Protein AF-A0A3C1C894-F1 (afdb_monomer)

pLDDT: mean 82.13, std 19.46, range [37.78, 98.25]

Radius of gyration: 30.36 Å; Cα contacts (8 Å, |Δi|>4): 193; chains: 1; bounding box: 48×62×124 Å

Sequence (206 aa):
NQFVITLPLRLAIRRDAPLLDSVSPSRLAEEFYKIIATGKSVEIIQALDRYGLLQYLLPEVHASIHGDKAFKDAFLRDLASLDLVAQAPEGSLLNSVTAAEIIQADKRLISPFLAWFIRQRIKDFAALRDFPKEPATFRHEVFSDIRVFLSPLSLPRVALEEAMEQVLQEEDLLPAPPPKRRKHGQRKKNIKPRTESMHLEVSDAN

Secondary structure (DSSP, 8-state):
------HHHHHHHHHHGGGGGGS-HHHHHHHHHHHHHTT-HHHHHHHHHHTT-HHHH-HHHHHHHHH-HHHHHHHHHHHHHHHHHHHSTTTTHHHHS-HHHHHHH-GGGGHHHHHHHHHHHHHHHHT-SS--SSHHHHHHHHHHHHHHHTTT----HHHHHHHHHHHHHHTT-PPPPPP------------PPPP-----------

Nearest PDB structures (foldseek):
  3wfo-assembly3_C  TM=6.583E-01  e=5.018E-01  Aquifex aeolicus VF5
  3wfr-assembly2_F  TM=6.454E-01  e=1.654E+00  synthetic construct

Mean predicted aligned error: 10.67 Å

Foldseek 3Di:
DDDDQDPVNLVVLLVCLVVLLVPDLAVLQLVVLQLLLVLCVLVVCVVCLVSVNCCSSFVLLNCQVVVDVVLVVQLSVLSNVSSVCSPDPVVCVCVVQDSVNCVVPPVLVCLQSLLSNCLSVLVVVLPDPDADLAQVRNLVVSLVSVPSRRPPHDGDSVSSSSSSVVSCVVVVSGHDHDPPDPPPDDPPPPDDDDDDDDDDDDDDDD

Structure (mmCIF, N/CA/C/O backbone):
data_AF-A0A3C1C894-F1
#
_entry.id   AF-A0A3C1C894-F1
#
loop_
_atom_site.group_PDB
_atom_site.id
_atom_site.type_symbol
_atom_site.label_atom_id
_atom_site.label_alt_id
_atom_site.label_comp_id
_atom_site.label_asym_id
_atom_site.label_entity_id
_atom_site.label_seq_id
_atom_site.pdbx_PDB_ins_code
_atom_site.Cartn_x
_atom_site.Cartn_y
_atom_site.Cartn_z
_atom_site.occupancy
_atom_site.B_iso_or_equiv
_atom_site.auth_seq_id
_atom_site.auth_comp_id
_atom_site.auth_asym_id
_atom_site.auth_atom_id
_atom_site.pdbx_PDB_model_num
ATOM 1 N N . ASN A 1 1 ? 2.193 -3.576 27.417 1.00 41.69 1 ASN A N 1
ATOM 2 C CA . ASN A 1 1 ? 0.739 -3.822 27.294 1.00 41.69 1 ASN A CA 1
ATOM 3 C C . ASN A 1 1 ? 0.402 -4.326 25.904 1.00 41.69 1 ASN A C 1
ATOM 5 O O . ASN A 1 1 ? 0.496 -3.554 24.961 1.00 41.69 1 ASN A O 1
ATOM 9 N N . GLN A 1 2 ? 0.034 -5.601 25.763 1.00 62.66 2 GLN A N 1
ATOM 10 C CA . GLN A 1 2 ? -0.606 -6.103 24.542 1.00 62.66 2 GLN A CA 1
ATOM 11 C C . GLN A 1 2 ? -2.119 -5.926 24.694 1.00 62.66 2 GLN A C 1
ATOM 13 O O . GLN A 1 2 ? -2.736 -6.558 25.548 1.00 62.66 2 GLN A O 1
ATOM 18 N N . PHE A 1 3 ? -2.707 -5.031 23.902 1.00 77.75 3 PHE A N 1
ATOM 19 C CA . PHE A 1 3 ? -4.160 -4.933 23.775 1.00 77.75 3 PHE A CA 1
ATOM 20 C C . PHE A 1 3 ? -4.672 -6.119 22.950 1.00 77.75 3 PHE A C 1
ATOM 22 O O . PHE A 1 3 ? -4.097 -6.448 21.915 1.00 77.75 3 PHE A O 1
ATOM 29 N N . VAL A 1 4 ? -5.759 -6.756 23.392 1.00 86.31 4 VAL A N 1
ATOM 30 C CA . VAL A 1 4 ? -6.382 -7.886 22.688 1.00 86.31 4 VAL A CA 1
ATOM 31 C C . VAL A 1 4 ? -7.822 -7.531 22.341 1.00 86.31 4 VAL A C 1
ATOM 33 O O . VAL A 1 4 ? -8.604 -7.150 23.209 1.00 86.31 4 VAL A O 1
ATOM 36 N N . ILE A 1 5 ? -8.196 -7.699 21.072 1.00 88.25 5 ILE A N 1
ATOM 37 C CA . ILE A 1 5 ? -9.584 -7.534 20.621 1.00 88.25 5 ILE A CA 1
ATOM 38 C C . ILE A 1 5 ? -10.393 -8.740 21.113 1.00 88.25 5 ILE A C 1
ATOM 40 O O . ILE A 1 5 ? -10.107 -9.880 20.722 1.00 88.25 5 ILE A O 1
ATOM 44 N N . THR A 1 6 ? -11.390 -8.496 21.964 1.00 93.62 6 THR A N 1
ATOM 45 C CA . THR A 1 6 ? -12.272 -9.531 22.526 1.00 93.62 6 THR A CA 1
ATOM 46 C C . THR A 1 6 ? -13.166 -10.145 21.448 1.00 93.62 6 THR A C 1
ATOM 48 O O . THR A 1 6 ? -13.494 -9.493 20.460 1.00 93.62 6 THR A O 1
ATOM 51 N N . LEU A 1 7 ? -13.587 -11.403 21.618 1.00 92.44 7 LEU A N 1
ATOM 52 C CA . LEU A 1 7 ? -14.421 -12.093 20.624 1.00 92.44 7 LEU A CA 1
ATOM 53 C C . LEU A 1 7 ? -15.710 -11.325 20.254 1.00 92.44 7 LEU A C 1
ATOM 55 O O . LEU A 1 7 ? -15.963 -11.197 19.055 1.00 92.44 7 LEU A O 1
ATOM 59 N N . PRO A 1 8 ? -16.484 -10.755 21.204 1.00 95.44 8 PRO A N 1
ATOM 60 C CA . PRO A 1 8 ? -17.662 -9.958 20.857 1.00 95.44 8 PRO A CA 1
ATOM 61 C C . PRO A 1 8 ? -17.317 -8.756 19.975 1.00 95.44 8 PRO A C 1
ATOM 63 O O . PRO A 1 8 ? -18.010 -8.487 18.997 1.00 95.44 8 PRO A O 1
ATOM 66 N N . LEU A 1 9 ? -16.202 -8.079 20.266 1.00 94.81 9 LEU A N 1
ATOM 67 C CA . LEU A 1 9 ? -15.736 -6.949 19.469 1.00 94.81 9 LEU A CA 1
ATOM 68 C C . LEU A 1 9 ? -15.297 -7.389 18.066 1.00 94.81 9 LEU A C 1
ATOM 70 O O . LEU A 1 9 ? -15.621 -6.718 17.095 1.00 94.81 9 LEU A O 1
ATOM 74 N N . ARG A 1 10 ? -14.638 -8.547 17.924 1.00 93.81 10 ARG A N 1
ATOM 75 C CA . ARG A 1 10 ? -14.286 -9.105 16.601 1.00 93.81 10 ARG A CA 1
ATOM 76 C C . ARG A 1 10 ? -15.521 -9.354 15.738 1.00 93.81 10 ARG A C 1
ATOM 78 O O . ARG A 1 10 ? -15.489 -9.091 14.539 1.00 93.81 10 ARG A O 1
ATOM 85 N N . LEU A 1 11 ? -16.586 -9.888 16.339 1.00 94.19 11 LEU A N 1
ATOM 86 C CA . LEU A 1 11 ? -17.849 -10.142 15.645 1.00 94.19 11 LEU A CA 1
ATOM 87 C C . LEU A 1 11 ? -18.533 -8.834 15.246 1.00 94.19 11 LEU A C 1
ATOM 89 O O . LEU A 1 11 ? -18.986 -8.725 14.111 1.00 94.19 11 LEU A O 1
ATOM 93 N N . ALA A 1 12 ? -18.552 -7.842 16.139 1.00 96.94 12 ALA A N 1
ATOM 94 C CA . ALA A 1 12 ? -19.095 -6.520 15.843 1.00 96.94 12 ALA A CA 1
ATOM 95 C C . ALA A 1 12 ? -18.337 -5.836 14.694 1.00 96.94 12 ALA A C 1
ATOM 97 O O . ALA A 1 12 ? -18.967 -5.398 13.740 1.00 96.94 12 ALA A O 1
ATOM 98 N N . ILE A 1 13 ? -16.997 -5.844 14.722 1.00 96.56 13 ILE A N 1
ATOM 99 C CA . ILE A 1 13 ? -16.160 -5.288 13.644 1.00 96.56 13 ILE A CA 1
ATOM 100 C C . ILE A 1 13 ? -16.504 -5.932 12.298 1.00 96.56 13 ILE A C 1
ATOM 102 O O . ILE A 1 13 ? -16.705 -5.223 11.323 1.00 96.56 13 ILE A O 1
ATOM 106 N N . ARG A 1 14 ? -16.606 -7.267 12.238 1.00 94.94 14 ARG A N 1
ATOM 107 C CA . ARG A 1 14 ? -16.954 -7.974 10.994 1.00 94.94 14 ARG A CA 1
ATOM 108 C C . ARG A 1 14 ? -18.369 -7.664 10.517 1.00 94.94 14 ARG A C 1
ATOM 110 O O . ARG A 1 14 ? -18.576 -7.482 9.324 1.00 94.94 14 ARG A O 1
ATOM 117 N N . ARG A 1 15 ? -19.336 -7.633 11.438 1.00 96.31 15 ARG A N 1
ATOM 118 C CA . ARG A 1 15 ? -20.7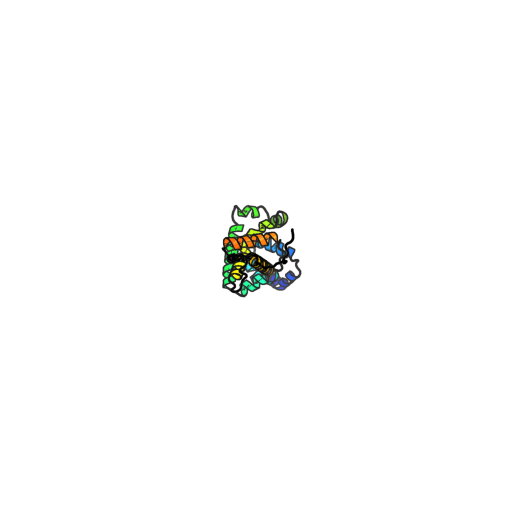40 -7.319 11.136 1.00 96.31 15 ARG A CA 1
ATOM 119 C C . ARG A 1 15 ? -20.873 -5.914 10.550 1.00 96.31 15 ARG A C 1
ATOM 121 O O . ARG A 1 15 ? -21.617 -5.728 9.596 1.00 96.31 15 ARG A O 1
ATOM 128 N N . ASP A 1 16 ? -20.139 -4.964 11.117 1.00 97.06 16 ASP A N 1
ATOM 129 C CA . ASP A 1 16 ? -20.264 -3.540 10.811 1.00 97.06 16 ASP A CA 1
ATOM 130 C C . ASP A 1 16 ? -19.214 -3.056 9.789 1.00 97.06 16 ASP A C 1
ATOM 132 O O . ASP A 1 16 ? -19.232 -1.893 9.398 1.00 97.06 16 ASP A O 1
ATOM 136 N N . ALA A 1 17 ? -18.335 -3.940 9.299 1.00 96.50 17 ALA A N 1
ATOM 137 C CA . ALA A 1 17 ? -17.331 -3.646 8.272 1.00 96.50 17 ALA A CA 1
ATOM 138 C C . ALA A 1 17 ? -17.886 -2.934 7.016 1.00 96.50 17 ALA A C 1
ATOM 140 O O . ALA A 1 17 ? -17.234 -1.988 6.571 1.00 96.50 17 ALA A O 1
ATOM 141 N N . PRO A 1 18 ? -19.081 -3.284 6.480 1.00 96.50 18 PRO A N 1
ATOM 142 C CA . PRO A 1 18 ? -19.654 -2.584 5.326 1.00 96.50 18 PRO A CA 1
ATOM 143 C C . PRO A 1 18 ? -19.904 -1.087 5.551 1.00 96.50 18 PRO A C 1
ATOM 145 O O . PRO A 1 18 ? -20.023 -0.331 4.594 1.00 96.50 18 PRO A O 1
ATOM 148 N N . LEU A 1 19 ? -19.961 -0.614 6.804 1.00 95.88 19 LEU A N 1
ATOM 149 C CA . LEU A 1 19 ? -20.121 0.816 7.088 1.00 95.88 19 LEU A CA 1
ATOM 150 C C . LEU A 1 19 ? -18.936 1.655 6.581 1.00 95.88 19 LEU A C 1
ATOM 152 O O . LEU A 1 19 ? -19.091 2.866 6.399 1.00 95.88 19 LEU A O 1
ATOM 156 N N . LEU A 1 20 ? -17.782 1.029 6.310 1.00 95.00 20 LEU A N 1
ATOM 157 C CA . LEU A 1 20 ? -16.625 1.689 5.705 1.00 95.00 20 LEU A CA 1
ATOM 158 C C . LEU A 1 20 ? -16.905 2.239 4.298 1.00 95.00 20 LEU A C 1
ATOM 160 O O . LEU A 1 20 ? -16.278 3.228 3.933 1.00 95.00 20 LEU A O 1
ATOM 164 N N . ASP A 1 21 ? -17.883 1.702 3.560 1.00 92.62 21 ASP A N 1
ATOM 165 C CA . ASP A 1 21 ? -18.259 2.211 2.227 1.00 92.62 21 ASP A CA 1
ATOM 166 C C . ASP A 1 21 ? -18.772 3.658 2.264 1.00 92.62 21 ASP A C 1
ATOM 168 O O . ASP A 1 21 ? -18.692 4.389 1.278 1.00 92.62 21 ASP A O 1
ATOM 172 N N . SER A 1 22 ? -19.298 4.092 3.413 1.00 93.44 22 SER A N 1
ATOM 173 C CA . SER A 1 22 ? -19.775 5.466 3.610 1.00 93.44 22 SER A CA 1
ATOM 174 C C . SER A 1 22 ? -18.665 6.455 3.990 1.00 93.44 22 SER A C 1
ATOM 176 O O . SER A 1 22 ? -18.899 7.666 4.035 1.00 93.44 22 SER A O 1
ATOM 178 N N . VAL A 1 23 ? -17.457 5.963 4.286 1.00 94.62 23 VAL A N 1
ATOM 179 C CA . VAL A 1 23 ? -16.328 6.787 4.727 1.00 94.62 23 VAL A CA 1
ATOM 180 C C . VAL A 1 23 ? -15.680 7.469 3.524 1.00 94.62 23 VAL A C 1
ATOM 182 O O . VAL A 1 23 ? -15.506 6.880 2.461 1.00 94.62 23 VAL A O 1
ATOM 185 N N . SER A 1 24 ? -15.289 8.735 3.686 1.00 93.69 24 SER A N 1
ATOM 186 C CA . SER A 1 24 ? -14.684 9.481 2.585 1.00 93.69 24 SER A CA 1
ATOM 187 C C . SER A 1 24 ? -13.311 8.908 2.178 1.00 93.69 24 SER A C 1
ATOM 189 O O . SER A 1 24 ? -12.503 8.561 3.047 1.00 93.69 24 SER A O 1
ATOM 191 N N . PRO A 1 25 ? -12.981 8.905 0.872 1.00 90.94 25 PRO A N 1
ATOM 192 C CA . PRO A 1 25 ? -11.670 8.501 0.354 1.00 90.94 25 PRO A CA 1
ATOM 193 C C . PRO A 1 25 ? -10.466 9.144 1.050 1.00 90.94 25 PRO A C 1
ATOM 195 O O . PRO A 1 25 ? -9.446 8.493 1.275 1.00 90.94 25 PRO A O 1
ATOM 198 N N . SER A 1 26 ? -10.571 10.427 1.408 1.00 88.25 26 SER A N 1
ATOM 199 C CA . SER A 1 26 ? -9.502 11.151 2.104 1.00 88.25 26 SER A CA 1
ATOM 200 C C . SER A 1 26 ? -9.279 10.617 3.514 1.00 88.25 26 SER A C 1
ATOM 202 O O . SER A 1 26 ? -8.136 10.477 3.936 1.00 88.25 26 SER A O 1
ATOM 204 N N . ARG A 1 27 ? -10.355 10.269 4.233 1.00 90.44 27 ARG A N 1
ATOM 205 C CA . ARG A 1 27 ? -10.252 9.706 5.582 1.00 90.44 27 ARG A CA 1
ATOM 206 C C . ARG A 1 27 ? -9.644 8.308 5.554 1.00 90.44 27 ARG A C 1
ATOM 208 O O . ARG A 1 27 ? -8.803 7.999 6.391 1.00 90.44 27 ARG A O 1
ATOM 215 N N . LEU A 1 28 ? -10.022 7.492 4.572 1.00 92.50 28 LEU A N 1
ATOM 216 C CA . LEU A 1 28 ? -9.396 6.188 4.351 1.00 92.50 28 LEU A CA 1
ATOM 217 C C . LEU A 1 28 ? -7.901 6.333 4.036 1.00 92.50 28 LEU A C 1
ATOM 219 O O . LEU A 1 28 ? -7.091 5.599 4.594 1.00 92.50 28 LEU A O 1
ATOM 223 N N . ALA A 1 29 ? -7.524 7.318 3.213 1.00 90.50 29 ALA A N 1
ATOM 224 C CA . ALA A 1 29 ? -6.123 7.609 2.918 1.00 90.50 29 ALA A CA 1
ATOM 225 C C . ALA A 1 29 ? -5.338 8.035 4.172 1.00 90.50 29 ALA A C 1
ATOM 227 O O . ALA A 1 29 ? -4.234 7.544 4.383 1.00 90.50 29 ALA A O 1
ATOM 228 N N . GLU A 1 30 ? -5.906 8.883 5.039 1.00 86.12 30 GLU A N 1
ATOM 229 C CA . GLU A 1 30 ? -5.282 9.261 6.319 1.00 86.12 30 GLU A CA 1
ATOM 230 C C . GLU A 1 30 ? -4.986 8.046 7.205 1.00 86.12 30 GLU A C 1
ATOM 232 O O . GLU A 1 30 ? -3.889 7.933 7.755 1.00 86.12 30 GLU A O 1
ATOM 237 N N . GLU A 1 31 ? -5.952 7.137 7.353 1.00 90.75 31 GLU A N 1
ATOM 238 C CA . GLU A 1 31 ? -5.756 5.918 8.140 1.00 90.75 31 GLU A CA 1
ATOM 239 C C . GLU A 1 31 ? -4.755 4.972 7.467 1.00 90.75 31 GLU A C 1
ATOM 241 O O . GLU A 1 31 ? -3.884 4.422 8.136 1.00 90.75 31 GLU A O 1
ATOM 246 N N . PHE A 1 32 ? -4.795 4.850 6.140 1.00 92.75 32 PHE A N 1
ATOM 247 C CA . PHE A 1 32 ? -3.810 4.084 5.381 1.00 92.75 32 PHE A CA 1
ATOM 248 C C . PHE A 1 32 ? -2.377 4.597 5.588 1.00 92.75 32 PHE A C 1
ATOM 250 O O . PHE A 1 32 ? -1.476 3.802 5.855 1.00 92.75 32 PHE A O 1
ATOM 257 N N . TYR A 1 33 ? -2.157 5.915 5.546 1.00 88.06 33 TYR A N 1
ATOM 258 C CA . TYR A 1 33 ? -0.838 6.501 5.796 1.00 88.06 33 TYR A CA 1
ATOM 259 C C . TYR A 1 33 ? -0.317 6.198 7.187 1.00 88.06 33 TYR A C 1
AT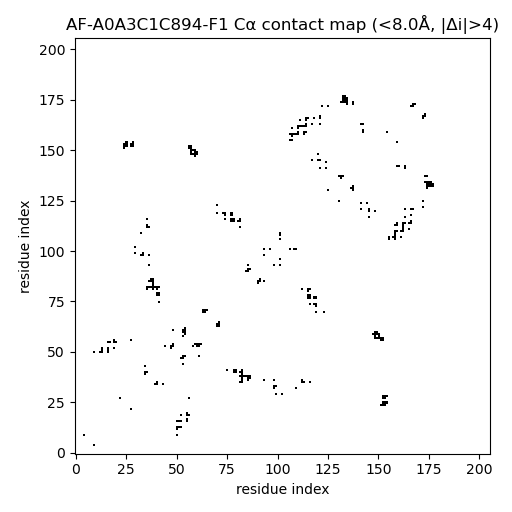OM 261 O O . TYR A 1 33 ? 0.855 5.859 7.344 1.00 88.06 33 TYR A O 1
ATOM 269 N N . LYS A 1 34 ? -1.191 6.273 8.194 1.00 86.19 34 LYS A N 1
ATOM 270 C CA . LYS A 1 34 ? -0.829 5.879 9.555 1.00 86.19 34 LYS A CA 1
ATOM 271 C C . LYS A 1 34 ? -0.361 4.433 9.568 1.00 86.19 34 LYS A C 1
ATOM 273 O O . LYS A 1 34 ? 0.711 4.172 10.096 1.00 86.19 34 LYS A O 1
ATOM 278 N N . ILE A 1 35 ? -1.112 3.521 8.948 1.00 91.44 35 ILE A N 1
ATOM 279 C CA . ILE A 1 35 ? -0.787 2.090 8.911 1.00 91.44 35 ILE A CA 1
ATOM 280 C C . ILE A 1 35 ? 0.615 1.855 8.346 1.00 91.44 35 ILE A C 1
ATOM 282 O O . ILE A 1 35 ? 1.436 1.234 9.024 1.00 91.44 35 ILE A O 1
ATOM 286 N N . ILE A 1 36 ? 0.909 2.370 7.150 1.00 90.00 36 ILE A N 1
ATOM 287 C CA . ILE A 1 36 ? 2.201 2.125 6.491 1.00 90.00 36 ILE A CA 1
ATOM 288 C C . ILE A 1 36 ? 3.368 2.853 7.176 1.00 90.00 36 ILE A C 1
ATOM 290 O O . ILE A 1 36 ? 4.499 2.391 7.105 1.00 90.00 36 ILE A O 1
ATOM 294 N N . ALA A 1 37 ? 3.115 3.947 7.896 1.00 86.06 37 ALA A N 1
ATOM 295 C CA . ALA A 1 37 ? 4.152 4.655 8.647 1.00 86.06 37 ALA A CA 1
ATOM 296 C C . ALA A 1 37 ? 4.420 4.059 10.046 1.00 86.06 37 ALA A C 1
ATOM 298 O O . ALA A 1 37 ? 5.387 4.443 10.692 1.00 86.06 37 ALA A O 1
ATOM 299 N N . THR A 1 38 ? 3.588 3.133 10.547 1.00 85.38 38 THR A N 1
ATOM 300 C CA . THR A 1 38 ? 3.713 2.622 11.933 1.00 85.38 38 THR A CA 1
ATOM 301 C C . THR A 1 38 ? 4.890 1.680 12.181 1.00 85.38 38 THR A C 1
ATOM 303 O O . THR A 1 38 ? 5.224 1.415 13.337 1.00 85.38 38 THR A O 1
ATOM 306 N N . GLY A 1 39 ? 5.438 1.072 11.131 1.00 88.75 39 GLY A N 1
ATOM 307 C CA . GLY A 1 39 ? 6.345 -0.064 11.268 1.00 88.75 39 GLY A CA 1
ATOM 308 C C . GLY A 1 39 ? 5.680 -1.361 11.738 1.00 88.75 39 GLY A C 1
ATOM 309 O O . GLY A 1 39 ? 6.362 -2.241 12.257 1.00 88.75 39 GLY A O 1
ATOM 310 N N . LYS A 1 40 ? 4.352 -1.471 11.625 1.00 92.88 40 LYS A N 1
ATOM 311 C CA . LYS A 1 40 ? 3.570 -2.690 11.907 1.00 92.88 40 LYS A CA 1
ATOM 312 C C . LYS A 1 40 ? 2.558 -2.995 10.802 1.00 92.88 40 LYS A C 1
ATOM 314 O O . LYS A 1 40 ? 1.511 -3.598 11.050 1.00 92.88 40 LYS A O 1
ATOM 319 N N . SER A 1 41 ? 2.833 -2.539 9.588 1.00 94.69 41 SER A N 1
ATOM 320 C CA . SER A 1 41 ? 1.953 -2.673 8.434 1.00 94.69 41 SER A CA 1
ATOM 321 C C . SER A 1 41 ? 1.606 -4.133 8.137 1.00 94.69 41 SER A C 1
ATOM 323 O O . SER A 1 41 ? 0.440 -4.412 7.869 1.00 94.69 41 SER A O 1
ATOM 325 N N . VAL A 1 42 ? 2.544 -5.083 8.273 1.00 97.25 42 VAL A N 1
ATOM 326 C CA . VAL A 1 42 ? 2.274 -6.513 8.034 1.00 97.25 42 VAL A CA 1
ATOM 327 C C . VAL A 1 42 ? 1.187 -7.023 8.977 1.00 97.25 42 VAL A C 1
ATOM 329 O O . VAL A 1 42 ? 0.196 -7.608 8.534 1.00 97.25 42 VAL A O 1
ATOM 332 N N . GLU A 1 43 ? 1.352 -6.777 10.279 1.00 95.94 43 GLU A N 1
ATOM 333 C CA . GLU A 1 43 ? 0.402 -7.210 11.308 1.00 95.94 43 GLU A CA 1
ATOM 334 C C . GLU A 1 43 ? -0.974 -6.571 11.079 1.00 95.94 43 GLU A C 1
ATOM 336 O O . GLU A 1 43 ? -2.003 -7.250 11.154 1.00 95.94 43 GLU A O 1
ATOM 341 N N . ILE A 1 44 ? -0.996 -5.277 10.750 1.00 96.56 44 ILE A N 1
ATOM 342 C CA . ILE A 1 44 ? -2.235 -4.529 10.552 1.00 96.56 44 ILE A CA 1
ATOM 343 C C . ILE A 1 44 ? -2.961 -4.976 9.280 1.00 96.56 44 ILE A C 1
ATOM 345 O O . ILE A 1 44 ? -4.159 -5.238 9.347 1.00 96.56 44 ILE A O 1
ATOM 349 N N . ILE A 1 45 ? -2.277 -5.121 8.141 1.00 97.56 45 ILE A N 1
ATOM 350 C CA . ILE A 1 45 ? -2.895 -5.576 6.885 1.00 97.56 45 ILE A CA 1
ATOM 351 C C . ILE A 1 45 ? -3.476 -6.985 7.051 1.00 97.56 45 ILE A C 1
ATOM 353 O O . ILE A 1 45 ? -4.615 -7.236 6.656 1.00 97.56 45 ILE A O 1
ATOM 357 N N . GLN A 1 46 ? -2.756 -7.889 7.721 1.00 97.12 46 GLN A N 1
ATOM 358 C CA . GLN A 1 46 ? -3.273 -9.223 8.038 1.00 97.12 46 GLN A CA 1
ATOM 359 C C . GLN A 1 46 ? -4.474 -9.182 8.993 1.00 97.12 46 GLN A C 1
ATOM 361 O O . GLN A 1 46 ? -5.383 -10.010 8.885 1.00 97.12 46 GLN A O 1
ATOM 366 N N . ALA A 1 47 ? -4.497 -8.249 9.947 1.00 95.94 47 ALA A N 1
ATOM 367 C CA . ALA A 1 47 ? -5.641 -8.056 10.829 1.00 95.94 47 ALA A CA 1
ATOM 368 C C . ALA A 1 47 ? -6.853 -7.499 10.067 1.00 95.94 47 ALA A C 1
ATOM 370 O O . ALA A 1 47 ? -7.955 -8.020 10.235 1.00 95.94 47 ALA A O 1
ATOM 371 N N . LEU A 1 48 ? -6.658 -6.497 9.206 1.00 97.06 48 LEU A N 1
ATOM 372 C CA . LEU A 1 48 ? -7.703 -5.935 8.349 1.00 97.06 48 LEU A CA 1
ATOM 373 C C . LEU A 1 48 ? -8.328 -7.013 7.463 1.00 97.06 48 LEU A C 1
ATOM 375 O O . LEU A 1 48 ? -9.552 -7.093 7.386 1.00 97.06 48 LEU A O 1
ATOM 379 N N . ASP A 1 49 ? -7.510 -7.875 6.858 1.00 97.00 49 ASP A N 1
ATOM 380 C CA . ASP A 1 49 ? -7.977 -9.015 6.064 1.00 97.00 49 ASP A CA 1
ATOM 381 C C . ASP A 1 49 ? -8.787 -9.999 6.922 1.00 97.00 49 ASP A C 1
ATOM 383 O O . ASP A 1 49 ? -9.950 -10.294 6.651 1.00 97.00 49 ASP A O 1
ATOM 387 N N . ARG A 1 50 ? -8.227 -10.419 8.065 1.00 95.00 50 ARG A N 1
ATOM 388 C CA . ARG A 1 50 ? -8.893 -11.328 9.012 1.00 95.00 50 ARG A CA 1
ATOM 389 C C . ARG A 1 50 ? -10.244 -10.798 9.491 1.00 95.00 50 ARG A C 1
ATOM 391 O O . ARG A 1 50 ? -11.151 -11.592 9.762 1.00 95.00 50 ARG A O 1
ATOM 398 N N . TYR A 1 51 ? -10.379 -9.489 9.666 1.00 95.56 51 TYR A N 1
ATOM 399 C CA . TYR A 1 51 ? -11.613 -8.852 10.123 1.00 95.56 51 TYR A CA 1
ATOM 400 C C . TYR A 1 51 ? -12.539 -8.407 8.985 1.00 95.56 51 TYR A C 1
ATOM 402 O O . TYR A 1 51 ? -13.582 -7.831 9.277 1.00 95.56 51 TYR A O 1
ATOM 410 N N . GLY A 1 52 ? -12.219 -8.718 7.725 1.00 95.75 52 GLY A N 1
ATOM 411 C CA . GLY A 1 52 ? -13.055 -8.368 6.573 1.00 95.75 52 GLY A CA 1
ATOM 412 C C . GLY A 1 52 ? -13.101 -6.867 6.284 1.00 95.75 52 GLY A C 1
ATOM 413 O O . GLY A 1 52 ? -14.032 -6.395 5.647 1.00 95.75 52 GLY A O 1
ATOM 414 N N . LEU A 1 53 ? -12.120 -6.108 6.776 1.00 97.50 53 LEU A N 1
ATOM 415 C CA . LEU A 1 53 ? -12.006 -4.663 6.574 1.00 97.50 53 LEU A CA 1
ATOM 416 C C . LEU A 1 53 ? -11.180 -4.331 5.328 1.00 97.50 53 LEU A C 1
ATOM 418 O O . LEU A 1 53 ? -11.419 -3.310 4.687 1.00 97.50 53 LEU A O 1
ATOM 422 N N . LEU A 1 54 ? -10.218 -5.192 4.970 1.00 97.38 54 LEU A N 1
ATOM 423 C CA . LEU A 1 54 ? -9.300 -4.927 3.860 1.00 97.38 54 LEU A CA 1
ATOM 424 C C . LEU A 1 54 ? -10.039 -4.753 2.528 1.00 97.38 54 LEU A C 1
ATOM 426 O O . LEU A 1 54 ? -9.690 -3.861 1.769 1.00 97.38 54 LEU A O 1
ATOM 430 N N . GLN A 1 55 ? -11.089 -5.539 2.281 1.00 96.62 55 GLN A N 1
ATOM 431 C CA . GLN A 1 55 ? -11.891 -5.451 1.056 1.00 96.62 55 GLN A CA 1
ATOM 432 C C . GLN A 1 55 ? -12.592 -4.097 0.859 1.00 96.62 55 GLN A C 1
ATOM 434 O O . GLN A 1 55 ? -12.945 -3.775 -0.266 1.00 96.62 55 GLN A O 1
ATOM 439 N N . TYR A 1 56 ? -12.798 -3.324 1.930 1.00 96.06 56 TYR A N 1
ATOM 440 C CA . TYR A 1 56 ? -13.401 -1.989 1.874 1.00 96.06 56 TYR A CA 1
ATOM 441 C C . TYR A 1 56 ? -12.336 -0.889 1.837 1.00 96.06 56 TYR A C 1
ATOM 443 O O . TYR A 1 56 ? -12.519 0.145 1.203 1.00 96.06 56 TYR A O 1
ATOM 451 N N . LEU A 1 57 ? -11.201 -1.113 2.509 1.00 96.00 57 LEU A N 1
ATOM 452 C CA . LEU A 1 57 ? -10.096 -0.156 2.532 1.00 96.00 57 LEU A CA 1
ATOM 453 C C . LEU A 1 57 ? -9.283 -0.169 1.229 1.00 96.00 57 LEU A C 1
ATOM 455 O O . LEU A 1 57 ? -8.886 0.888 0.753 1.00 96.00 57 LEU A O 1
ATOM 459 N N . LEU A 1 58 ? -9.000 -1.361 0.700 1.00 96.94 58 LEU A N 1
ATOM 460 C CA . LEU A 1 58 ? -8.129 -1.629 -0.447 1.00 96.94 58 LEU A CA 1
ATOM 461 C C . LEU A 1 58 ? -8.627 -2.891 -1.195 1.00 96.94 58 LEU A C 1
ATOM 463 O O . LEU A 1 58 ? -8.039 -3.972 -1.054 1.00 96.94 58 LEU A O 1
ATOM 467 N N . PRO A 1 59 ? -9.715 -2.787 -1.982 1.00 97.12 59 PRO A N 1
ATOM 468 C CA . PRO A 1 59 ? -10.353 -3.926 -2.644 1.00 97.12 59 PRO A CA 1
ATOM 469 C C . PRO A 1 59 ? -9.411 -4.692 -3.580 1.00 97.12 59 PRO A C 1
ATOM 471 O O . PRO A 1 59 ? -9.398 -5.921 -3.573 1.00 97.12 59 PRO A O 1
ATOM 474 N N . GLU A 1 60 ? -8.579 -3.982 -4.344 1.00 97.75 60 GLU A N 1
ATOM 475 C CA . GLU A 1 60 ? -7.645 -4.594 -5.299 1.00 97.75 60 GLU A CA 1
ATOM 476 C C . GLU A 1 60 ? -6.474 -5.298 -4.605 1.00 97.75 60 GLU A C 1
ATOM 478 O O . GLU A 1 60 ? -6.017 -6.351 -5.058 1.00 97.75 60 GLU A O 1
ATOM 483 N N . VAL A 1 61 ? -6.018 -4.776 -3.461 1.00 97.81 61 VAL A N 1
ATOM 484 C CA . VAL A 1 61 ? -5.033 -5.464 -2.613 1.00 97.81 61 VAL A CA 1
ATOM 485 C C . VAL A 1 61 ? -5.641 -6.753 -2.078 1.00 97.81 61 VAL A C 1
ATOM 487 O O . VAL A 1 61 ? -5.025 -7.808 -2.208 1.00 97.81 61 VAL A O 1
ATOM 490 N N . HIS A 1 62 ? -6.862 -6.686 -1.534 1.00 98.19 62 HIS A N 1
ATOM 491 C CA . HIS A 1 62 ? -7.601 -7.862 -1.077 1.00 98.19 62 HIS A CA 1
ATOM 492 C C . HIS A 1 62 ? -7.748 -8.904 -2.200 1.00 98.19 62 HIS A C 1
ATOM 494 O O . HIS A 1 62 ? -7.402 -10.069 -2.009 1.00 98.19 62 HIS A O 1
ATOM 500 N N . ALA A 1 63 ? -8.189 -8.493 -3.391 1.00 97.94 63 ALA A N 1
ATOM 501 C CA . ALA A 1 63 ? -8.320 -9.386 -4.539 1.00 97.94 63 ALA A CA 1
ATOM 502 C C . ALA A 1 63 ? -6.979 -10.028 -4.931 1.00 97.94 63 ALA A C 1
ATOM 504 O O . ALA A 1 63 ? -6.919 -11.239 -5.135 1.00 97.94 63 ALA A O 1
ATOM 505 N N . SER A 1 64 ? -5.894 -9.250 -4.965 1.00 97.50 64 SER A N 1
ATOM 506 C CA . SER A 1 64 ? -4.568 -9.739 -5.361 1.00 97.50 64 SER A CA 1
ATOM 507 C C . SER A 1 64 ? -4.004 -10.756 -4.361 1.00 97.50 64 SER A C 1
ATOM 509 O O . SER A 1 64 ? -3.531 -11.817 -4.766 1.00 97.50 64 SER A O 1
ATOM 511 N N . ILE A 1 65 ? -4.108 -10.499 -3.048 1.00 97.50 65 ILE A N 1
ATOM 512 C CA . ILE A 1 65 ? -3.569 -11.418 -2.026 1.00 97.50 65 ILE A CA 1
ATOM 513 C C . ILE A 1 65 ? -4.370 -12.722 -1.889 1.00 97.50 65 ILE A C 1
ATOM 515 O O . ILE A 1 65 ? -3.830 -13.717 -1.405 1.00 97.50 65 ILE A O 1
ATOM 519 N N . HIS A 1 66 ? -5.653 -12.732 -2.266 1.00 97.81 66 HIS A N 1
ATOM 520 C CA . HIS A 1 66 ? -6.477 -13.950 -2.272 1.00 97.81 66 HIS A CA 1
ATOM 521 C C . HIS A 1 66 ? -6.457 -14.668 -3.626 1.00 97.81 66 HIS A C 1
ATOM 523 O O . HIS A 1 66 ? -6.676 -15.877 -3.667 1.00 97.81 66 HIS A O 1
ATOM 529 N N . GLY A 1 67 ? -6.179 -13.947 -4.715 1.00 96.94 67 GLY A N 1
ATOM 530 C CA . GLY A 1 67 ? -6.112 -14.486 -6.074 1.00 96.94 67 GLY A CA 1
ATOM 531 C C . GLY A 1 67 ? -4.789 -15.173 -6.408 1.00 96.94 67 GLY A C 1
ATOM 532 O O . GLY A 1 67 ? -4.796 -16.169 -7.129 1.00 96.94 67 GLY A O 1
ATOM 533 N N . ASP A 1 68 ? -3.668 -14.691 -5.861 1.00 97.25 68 ASP A N 1
ATOM 534 C CA . ASP A 1 68 ? -2.351 -15.292 -6.074 1.00 97.25 68 ASP A CA 1
ATOM 535 C C . ASP A 1 68 ? -1.535 -15.382 -4.774 1.00 97.25 68 ASP A C 1
ATOM 537 O O . ASP A 1 68 ? -1.189 -14.391 -4.124 1.00 97.25 68 ASP A O 1
ATOM 541 N N . LYS A 1 69 ? -1.175 -16.617 -4.411 1.00 97.00 69 LYS A N 1
ATOM 542 C CA . LYS A 1 69 ? -0.333 -16.898 -3.247 1.00 97.00 69 LYS A CA 1
ATOM 543 C C . LYS A 1 69 ? 1.090 -16.363 -3.431 1.00 97.00 69 LYS A C 1
ATOM 545 O O . LYS A 1 69 ? 1.674 -15.889 -2.459 1.00 97.00 69 LYS A O 1
ATOM 550 N N . ALA A 1 70 ? 1.651 -16.436 -4.640 1.00 97.25 70 ALA A N 1
ATOM 551 C CA . ALA A 1 70 ? 2.999 -15.944 -4.904 1.00 97.25 70 ALA A CA 1
ATOM 552 C C . ALA A 1 70 ? 3.060 -14.422 -4.726 1.00 97.25 70 ALA A C 1
ATOM 554 O O . ALA A 1 70 ? 3.936 -13.935 -4.002 1.00 97.25 70 ALA A O 1
ATOM 555 N N . PHE A 1 71 ? 2.077 -13.703 -5.283 1.00 97.88 71 PHE A N 1
ATOM 556 C CA . PHE A 1 71 ? 1.873 -12.280 -5.023 1.00 97.88 71 PHE A CA 1
ATOM 557 C C . PHE A 1 71 ? 1.759 -11.986 -3.527 1.00 97.88 71 PHE A C 1
ATOM 559 O O . PHE A 1 71 ? 2.510 -11.161 -3.014 1.00 97.88 71 PHE A O 1
ATOM 566 N N . LYS A 1 72 ? 0.870 -12.681 -2.798 1.00 98.25 72 LYS A N 1
ATOM 567 C CA . LYS A 1 72 ? 0.685 -12.477 -1.351 1.00 98.25 72 LYS A CA 1
ATOM 568 C C . LYS A 1 72 ? 1.993 -12.613 -0.579 1.00 98.25 72 LYS A C 1
ATOM 570 O O . LYS A 1 72 ? 2.319 -11.750 0.235 1.00 98.25 72 LYS A O 1
ATOM 575 N N . ASP A 1 73 ? 2.725 -13.697 -0.813 1.00 98.19 73 ASP A N 1
ATOM 576 C CA . ASP A 1 73 ? 3.959 -13.978 -0.089 1.00 98.19 73 ASP A CA 1
ATOM 577 C C . ASP A 1 73 ? 5.031 -12.923 -0.406 1.00 98.19 73 ASP A C 1
ATOM 579 O O . ASP A 1 73 ? 5.785 -12.536 0.484 1.00 98.19 73 ASP A O 1
ATOM 583 N N . ALA A 1 74 ? 5.107 -12.441 -1.650 1.00 98.12 74 ALA A N 1
ATOM 584 C CA . ALA A 1 74 ? 6.028 -11.377 -2.045 1.00 98.12 74 ALA A CA 1
ATOM 585 C C . ALA A 1 74 ? 5.635 -10.008 -1.479 1.00 98.12 74 ALA A C 1
ATOM 587 O O . ALA A 1 74 ? 6.461 -9.349 -0.855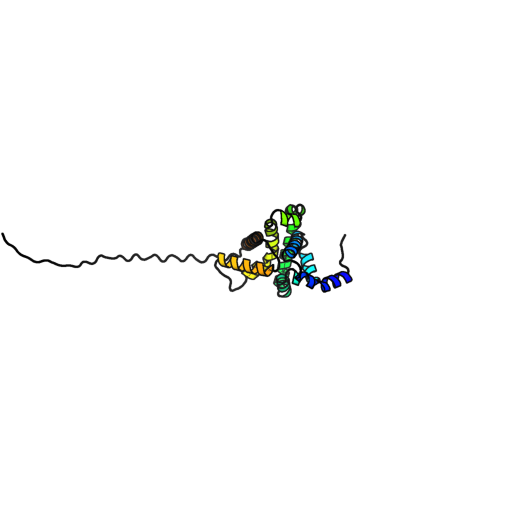 1.00 98.12 74 ALA A O 1
ATOM 588 N N . PHE A 1 75 ? 4.362 -9.640 -1.582 1.00 98.25 75 PHE A N 1
ATOM 589 C CA . PHE A 1 75 ? 3.814 -8.409 -1.025 1.00 98.25 75 PHE A CA 1
ATOM 590 C C . PHE A 1 75 ? 4.029 -8.314 0.493 1.00 98.25 75 PHE A C 1
ATOM 592 O O . PHE A 1 75 ? 4.477 -7.289 0.997 1.00 98.25 75 PHE A O 1
ATOM 599 N N . LEU A 1 76 ? 3.788 -9.397 1.244 1.00 98.00 76 LEU A N 1
ATOM 600 C CA . LEU A 1 76 ? 4.035 -9.408 2.690 1.00 98.00 76 LEU A CA 1
ATOM 601 C C . LEU A 1 76 ? 5.528 -9.313 3.044 1.00 98.00 76 LEU A C 1
ATOM 603 O O . LEU A 1 76 ? 5.856 -8.776 4.102 1.00 98.00 76 LEU A O 1
ATOM 607 N N . ARG A 1 77 ? 6.432 -9.808 2.185 1.00 98.19 77 ARG A N 1
ATOM 608 C CA . ARG A 1 77 ? 7.879 -9.596 2.360 1.00 98.19 77 ARG A CA 1
ATOM 609 C C . ARG A 1 77 ? 8.251 -8.131 2.151 1.00 98.19 77 ARG A C 1
ATOM 611 O O . ARG A 1 77 ? 8.972 -7.590 2.982 1.00 98.19 77 ARG A O 1
ATOM 618 N N . ASP A 1 78 ? 7.721 -7.491 1.113 1.00 97.25 78 ASP A N 1
ATOM 619 C CA . ASP A 1 78 ? 7.956 -6.066 0.858 1.00 97.25 78 ASP A CA 1
ATOM 620 C C . ASP A 1 78 ? 7.413 -5.194 2.005 1.00 97.25 78 ASP A C 1
ATOM 622 O O . ASP A 1 78 ? 8.093 -4.272 2.458 1.00 97.25 78 ASP A O 1
ATOM 626 N N . LEU A 1 79 ? 6.237 -5.529 2.555 1.00 96.62 79 LEU A N 1
ATOM 627 C CA . LEU A 1 79 ? 5.703 -4.867 3.751 1.00 96.62 79 LEU A CA 1
ATOM 628 C C . LEU A 1 79 ? 6.578 -5.079 4.991 1.00 96.62 79 LEU A C 1
ATOM 630 O O . LEU A 1 79 ? 6.751 -4.154 5.780 1.00 96.62 79 LEU A O 1
ATOM 634 N N . ALA A 1 80 ? 7.160 -6.268 5.170 1.00 96.81 80 ALA A N 1
ATOM 635 C CA . ALA A 1 80 ? 8.080 -6.514 6.279 1.00 96.81 80 ALA A CA 1
ATOM 636 C C . ALA A 1 80 ? 9.349 -5.653 6.155 1.00 96.81 80 ALA A C 1
ATOM 638 O O . ALA A 1 80 ? 9.838 -5.131 7.155 1.00 96.81 80 ALA A O 1
ATOM 639 N N . SER A 1 81 ? 9.857 -5.455 4.936 1.00 95.00 81 SER A N 1
ATOM 640 C CA . SER A 1 81 ? 10.960 -4.525 4.673 1.00 95.00 81 SER A CA 1
ATOM 641 C C . SER A 1 81 ? 10.576 -3.075 4.968 1.00 95.00 81 SER A C 1
ATOM 643 O O . SER A 1 81 ? 11.353 -2.362 5.603 1.00 95.00 81 SER A O 1
ATOM 645 N N . LEU A 1 82 ? 9.369 -2.649 4.589 1.00 92.31 82 LEU A N 1
ATOM 646 C CA . LEU A 1 82 ? 8.828 -1.342 4.972 1.00 92.31 82 LEU A CA 1
ATOM 647 C C . LEU A 1 82 ? 8.735 -1.182 6.492 1.00 92.31 82 LEU A C 1
ATOM 649 O O . LEU A 1 82 ? 9.097 -0.127 7.015 1.00 92.31 82 LEU A O 1
ATOM 653 N N . ASP A 1 83 ? 8.320 -2.227 7.208 1.00 92.25 83 ASP A N 1
ATOM 654 C CA . ASP A 1 83 ? 8.214 -2.182 8.664 1.00 92.25 83 ASP A CA 1
ATOM 655 C C . ASP A 1 83 ? 9.577 -1.958 9.331 1.00 92.25 83 ASP A C 1
ATOM 657 O O . ASP A 1 83 ? 9.684 -1.170 10.272 1.00 92.25 83 ASP A O 1
ATOM 661 N N . LEU A 1 84 ? 10.638 -2.576 8.801 1.00 90.50 84 LEU A N 1
ATOM 662 C CA . LEU A 1 84 ? 12.012 -2.349 9.259 1.00 90.50 84 LEU A CA 1
ATOM 663 C C . LEU A 1 84 ? 12.486 -0.915 8.985 1.00 90.50 84 LEU A C 1
ATOM 665 O O . LEU A 1 84 ? 13.122 -0.307 9.846 1.00 90.50 84 LEU A O 1
ATOM 669 N N . VAL A 1 85 ? 12.163 -0.362 7.810 1.00 85.88 85 VAL A N 1
ATOM 670 C CA . VAL A 1 85 ? 12.516 1.022 7.443 1.00 85.88 85 VAL A CA 1
ATOM 671 C C . VAL A 1 85 ? 11.828 2.027 8.368 1.00 85.88 85 VAL A C 1
ATOM 673 O O . VAL A 1 85 ? 12.478 2.946 8.863 1.00 85.88 85 VAL A O 1
ATOM 676 N N . ALA A 1 86 ? 10.541 1.830 8.657 1.00 83.75 86 ALA A N 1
ATOM 677 C CA . ALA A 1 86 ? 9.771 2.699 9.546 1.00 83.75 86 ALA A CA 1
ATOM 678 C C . ALA A 1 86 ? 10.300 2.699 10.996 1.00 83.75 86 ALA A C 1
ATOM 680 O O . ALA A 1 86 ? 10.211 3.703 11.700 1.00 83.75 86 ALA A O 1
ATOM 681 N N . GLN A 1 87 ? 10.869 1.579 11.450 1.00 82.69 87 GLN A N 1
ATOM 682 C CA . GLN A 1 87 ? 11.419 1.438 12.803 1.00 82.69 87 GLN A CA 1
ATOM 683 C C . GLN A 1 87 ? 12.866 1.944 12.943 1.00 82.69 87 GLN A C 1
ATOM 685 O O . GLN A 1 87 ? 13.355 2.074 14.068 1.00 82.69 87 GLN A O 1
ATOM 690 N N . ALA A 1 88 ? 13.573 2.213 11.841 1.00 76.88 88 ALA A N 1
ATOM 691 C CA . ALA A 1 88 ? 14.980 2.603 11.879 1.00 76.88 88 ALA A CA 1
ATOM 692 C C . ALA A 1 88 ? 15.189 3.981 12.556 1.00 76.88 88 ALA A C 1
ATOM 694 O O . ALA A 1 88 ? 14.375 4.881 12.361 1.00 76.88 88 ALA A O 1
ATOM 695 N N . PRO A 1 89 ? 16.302 4.215 13.285 1.00 59.19 89 PRO A N 1
ATOM 696 C CA . PRO A 1 89 ? 16.575 5.488 13.969 1.00 59.19 89 PRO A CA 1
ATOM 697 C C . PRO A 1 89 ? 16.655 6.710 13.042 1.00 59.19 89 PRO A C 1
ATOM 699 O O . PRO A 1 89 ? 16.309 7.809 13.455 1.00 59.19 89 PRO A O 1
ATOM 702 N N . GLU A 1 90 ? 17.074 6.538 11.786 1.00 53.06 90 GLU A N 1
ATOM 703 C CA . GLU A 1 90 ? 17.055 7.612 10.777 1.00 53.06 90 GLU A CA 1
ATOM 704 C C . GLU A 1 90 ? 15.684 7.743 10.088 1.00 53.06 90 GLU A C 1
ATOM 706 O O . GLU A 1 90 ? 15.258 8.847 9.757 1.00 53.06 90 GLU A O 1
ATOM 711 N N . GLY A 1 91 ? 14.927 6.642 9.990 1.00 47.88 91 GLY A N 1
ATOM 712 C CA . GLY A 1 91 ? 13.486 6.662 9.697 1.00 47.88 91 GLY A CA 1
ATOM 713 C C . GLY A 1 91 ? 12.659 7.292 10.828 1.00 47.88 91 GLY A C 1
ATOM 714 O O . GLY A 1 91 ? 11.538 7.744 10.613 1.00 47.88 91 GLY A O 1
ATOM 715 N N . SER A 1 92 ? 13.251 7.423 12.020 1.00 43.06 92 SER A N 1
ATOM 716 C CA . SER A 1 92 ? 12.660 8.014 13.219 1.00 43.06 92 SER A CA 1
ATOM 717 C C . SER A 1 92 ? 12.425 9.520 13.124 1.00 43.06 92 SER A C 1
ATOM 719 O O . SER A 1 92 ? 11.740 10.059 13.994 1.00 43.06 92 SER A O 1
ATOM 721 N N . LEU A 1 93 ? 12.886 10.197 12.065 1.00 43.66 93 LEU A N 1
ATOM 722 C CA . LEU A 1 93 ? 12.391 11.538 11.730 1.00 43.66 93 LEU A CA 1
ATOM 723 C C . LEU A 1 93 ? 10.862 11.535 11.514 1.00 43.66 93 LEU A C 1
ATOM 725 O O . LEU A 1 93 ? 10.204 12.532 11.798 1.00 43.66 93 LEU A O 1
ATOM 729 N N . LEU A 1 94 ? 10.281 10.391 11.133 1.00 46.25 94 LEU A N 1
ATOM 730 C CA . LEU A 1 94 ? 8.832 10.147 11.036 1.00 46.25 94 LEU A CA 1
ATOM 731 C C . LEU A 1 94 ? 8.225 9.543 12.313 1.00 46.25 94 LEU A C 1
ATOM 733 O O . LEU A 1 94 ? 7.011 9.454 12.442 1.00 46.25 94 LEU A O 1
ATOM 737 N N . ASN A 1 95 ? 9.049 9.170 13.295 1.00 42.59 95 ASN A N 1
ATOM 738 C CA . ASN A 1 95 ? 8.568 8.938 14.659 1.00 42.59 95 ASN A CA 1
ATOM 739 C C . ASN A 1 95 ? 8.463 10.262 15.438 1.00 42.59 95 ASN A C 1
ATOM 741 O O . ASN A 1 95 ? 7.663 10.351 16.366 1.00 42.59 95 ASN A O 1
ATOM 745 N N . SER A 1 96 ? 9.245 11.290 15.068 1.00 44.69 96 SER A N 1
ATOM 746 C CA . SER A 1 96 ? 9.094 12.664 15.579 1.00 44.69 96 SER A CA 1
ATOM 747 C C . SER A 1 96 ? 8.054 13.494 14.827 1.00 44.69 96 SER A C 1
ATOM 749 O O . SER A 1 96 ? 7.554 14.463 15.383 1.00 44.69 96 SER A O 1
ATOM 751 N N . VAL A 1 97 ? 7.745 13.115 13.584 1.00 50.59 97 VAL A N 1
ATOM 752 C CA . VAL A 1 97 ? 6.706 13.710 12.738 1.00 50.59 97 VAL A CA 1
ATOM 753 C C . VAL A 1 97 ? 5.602 12.669 12.620 1.00 50.59 97 VAL A C 1
ATOM 755 O O . VAL A 1 97 ? 5.681 11.764 11.798 1.00 50.59 97 VAL A O 1
ATOM 758 N N . THR A 1 98 ? 4.586 12.761 13.473 1.00 53.38 98 THR A N 1
ATOM 759 C CA . THR A 1 98 ? 3.402 11.897 13.442 1.00 53.38 98 THR A CA 1
ATOM 760 C C . THR A 1 98 ? 2.880 11.747 12.011 1.00 53.38 98 THR A C 1
ATOM 762 O O . THR A 1 98 ? 2.975 12.668 11.204 1.00 53.38 98 THR A O 1
ATOM 765 N N . ALA A 1 99 ? 2.241 10.624 11.676 1.00 51.19 99 ALA A N 1
ATOM 766 C CA . ALA A 1 99 ? 1.582 10.477 10.373 1.00 51.19 99 ALA A CA 1
ATOM 767 C C . ALA A 1 99 ? 0.639 11.656 10.037 1.00 51.19 99 ALA A C 1
ATOM 769 O O . ALA A 1 99 ? 0.462 11.986 8.870 1.00 51.19 99 ALA A O 1
ATOM 770 N N . ALA A 1 100 ? 0.100 12.346 11.050 1.00 51.16 100 ALA A N 1
ATOM 771 C CA . ALA A 1 100 ? -0.631 13.600 10.886 1.00 51.16 100 ALA A CA 1
ATOM 772 C C . ALA A 1 100 ? 0.256 14.775 10.425 1.00 51.16 100 ALA A C 1
ATOM 774 O O . ALA A 1 100 ? -0.156 15.532 9.552 1.00 51.16 100 ALA A O 1
ATOM 775 N N . GLU A 1 101 ? 1.470 14.916 10.953 1.00 55.00 101 GLU A N 1
ATOM 776 C CA . GLU A 1 101 ? 2.443 15.928 10.530 1.00 55.00 101 GLU A CA 1
ATOM 777 C C . GLU A 1 101 ? 3.057 15.610 9.155 1.00 55.00 101 GLU A C 1
ATOM 779 O O . GLU A 1 101 ? 3.293 16.536 8.390 1.00 55.00 101 GLU A O 1
ATOM 784 N N . ILE A 1 102 ? 3.205 14.336 8.761 1.00 55.47 102 ILE A N 1
ATOM 785 C CA . ILE A 1 102 ? 3.564 13.946 7.375 1.00 55.47 102 ILE A CA 1
ATOM 786 C C . ILE A 1 102 ? 2.495 14.451 6.396 1.00 55.47 102 ILE A C 1
ATOM 788 O O . ILE A 1 102 ? 2.795 15.028 5.352 1.00 55.47 102 ILE A O 1
ATOM 792 N N . ILE A 1 103 ? 1.222 14.263 6.753 1.00 55.06 103 ILE A N 1
ATOM 793 C CA . ILE A 1 103 ? 0.075 14.682 5.937 1.00 55.06 103 ILE A CA 1
ATOM 794 C C . ILE A 1 103 ? -0.044 16.219 5.871 1.00 55.06 103 ILE A C 1
ATOM 796 O O . ILE A 1 103 ? -0.554 16.739 4.873 1.00 55.06 103 ILE A O 1
ATOM 800 N N . GLN A 1 104 ? 0.424 16.936 6.902 1.00 55.53 104 GLN A N 1
ATOM 801 C CA . GLN A 1 104 ? 0.334 18.398 7.028 1.00 55.53 104 GLN A CA 1
ATOM 802 C C . GLN A 1 104 ? 1.569 19.169 6.522 1.00 55.53 104 GLN A C 1
ATOM 804 O O . GLN A 1 104 ? 1.394 20.282 6.031 1.00 55.53 104 GLN A O 1
ATOM 809 N N . ALA A 1 105 ? 2.784 18.618 6.623 1.00 58.75 105 ALA A N 1
ATOM 810 C CA . ALA A 1 105 ? 4.035 19.311 6.291 1.00 58.75 105 ALA A CA 1
ATOM 811 C C . ALA A 1 105 ? 4.415 19.167 4.808 1.00 58.75 105 ALA A C 1
ATOM 813 O O . ALA A 1 105 ? 4.530 20.168 4.104 1.00 58.75 105 ALA A O 1
ATOM 814 N N . ASP A 1 106 ? 4.568 17.931 4.322 1.00 66.06 106 ASP A N 1
ATOM 815 C CA . ASP A 1 106 ? 4.758 17.627 2.902 1.00 66.06 106 ASP A CA 1
ATOM 816 C C . ASP A 1 106 ? 4.318 16.190 2.611 1.00 66.06 106 ASP A C 1
ATOM 818 O O . ASP A 1 106 ? 4.937 15.210 3.028 1.00 66.06 106 ASP A O 1
ATOM 822 N N . LYS A 1 107 ? 3.250 16.066 1.823 1.00 66.06 107 LYS A N 1
ATOM 823 C CA . LYS A 1 107 ? 2.688 14.775 1.435 1.00 66.06 107 LYS A CA 1
ATOM 824 C C . LYS A 1 107 ? 3.652 13.914 0.609 1.00 66.06 107 LYS A C 1
ATOM 826 O O . LYS A 1 107 ? 3.384 12.728 0.463 1.00 66.06 107 LYS A O 1
ATOM 831 N N . ARG A 1 108 ? 4.749 14.466 0.076 1.00 66.50 108 ARG A N 1
ATOM 832 C CA . ARG A 1 108 ? 5.826 13.713 -0.600 1.00 66.50 108 ARG A CA 1
ATOM 833 C C . ARG A 1 108 ? 6.645 12.846 0.350 1.00 66.50 108 ARG A C 1
ATOM 835 O O . ARG A 1 108 ? 7.258 11.874 -0.069 1.00 66.50 108 ARG A O 1
ATOM 842 N N . LEU A 1 109 ? 6.617 13.125 1.651 1.00 74.69 109 LEU A N 1
ATOM 843 C CA . LEU A 1 109 ? 7.342 12.315 2.633 1.00 74.69 109 LEU A CA 1
ATOM 844 C C . LEU A 1 109 ? 6.817 10.872 2.725 1.00 74.69 109 LEU A C 1
ATOM 846 O O . LEU A 1 109 ? 7.509 9.999 3.242 1.00 74.69 109 LEU A O 1
ATOM 850 N N . ILE A 1 110 ? 5.620 10.599 2.192 1.00 83.69 110 ILE A N 1
ATOM 851 C CA . ILE A 1 110 ? 5.060 9.247 2.138 1.00 83.69 110 ILE A CA 1
ATOM 852 C C . ILE A 1 110 ? 5.556 8.430 0.933 1.00 83.69 110 ILE A C 1
ATOM 854 O O . ILE A 1 110 ? 5.391 7.211 0.935 1.00 83.69 110 ILE A O 1
ATOM 858 N N . SER A 1 111 ? 6.167 9.060 -0.082 1.00 89.06 111 SER A N 1
ATOM 859 C CA . SER A 1 111 ? 6.600 8.397 -1.323 1.00 89.06 111 SER A CA 1
ATOM 860 C C . SER A 1 111 ? 7.453 7.141 -1.071 1.00 89.06 111 SER A C 1
ATOM 862 O O . SER A 1 111 ? 7.133 6.105 -1.652 1.00 89.06 111 SER A O 1
ATOM 864 N N . PRO A 1 112 ? 8.447 7.137 -0.155 1.00 88.81 112 PRO A N 1
ATOM 865 C CA . PRO A 1 112 ? 9.246 5.937 0.110 1.00 88.81 112 PRO A CA 1
ATOM 866 C C . PRO A 1 112 ? 8.434 4.772 0.698 1.00 88.81 112 PRO A C 1
ATOM 868 O O . PRO A 1 112 ? 8.706 3.610 0.402 1.00 88.81 112 PRO A O 1
ATOM 871 N N . PHE A 1 113 ? 7.407 5.060 1.505 1.00 91.00 113 PHE A N 1
ATOM 872 C CA . PHE A 1 113 ? 6.515 4.033 2.059 1.00 91.00 113 PHE A CA 1
ATOM 873 C C . PHE A 1 113 ? 5.587 3.481 0.986 1.00 91.00 113 PHE A C 1
ATOM 875 O O . PHE A 1 113 ? 5.389 2.270 0.887 1.00 91.00 113 PHE A O 1
ATOM 882 N N . LEU A 1 114 ? 5.047 4.367 0.145 1.00 94.25 114 LEU A N 1
ATOM 883 C CA . LEU A 1 114 ? 4.258 3.957 -1.009 1.00 94.25 114 LEU A CA 1
ATOM 884 C C . LEU A 1 114 ? 5.079 3.078 -1.952 1.00 94.25 114 LEU A C 1
ATOM 886 O O . LEU A 1 114 ? 4.539 2.086 -2.424 1.00 94.25 114 LEU A O 1
ATOM 890 N N . ALA A 1 115 ? 6.360 3.393 -2.177 1.00 95.31 115 ALA A N 1
ATOM 891 C CA . ALA A 1 115 ? 7.246 2.628 -3.053 1.00 95.31 115 ALA A CA 1
ATOM 892 C C . ALA A 1 115 ? 7.330 1.162 -2.614 1.00 95.31 115 ALA A C 1
ATOM 894 O O . ALA A 1 115 ? 7.079 0.267 -3.416 1.00 95.31 115 ALA A O 1
ATOM 895 N N . TRP A 1 116 ? 7.584 0.904 -1.328 1.00 96.00 116 TRP A N 1
ATOM 896 C CA . TRP A 1 116 ? 7.544 -0.457 -0.788 1.00 96.00 116 TRP A CA 1
ATOM 897 C C . TRP A 1 116 ? 6.164 -1.104 -0.909 1.00 96.00 116 TRP A C 1
ATOM 899 O O . TRP A 1 116 ? 6.074 -2.267 -1.292 1.00 96.00 116 TRP A O 1
ATOM 909 N N . PHE A 1 117 ? 5.092 -0.362 -0.620 1.00 97.00 117 PHE A N 1
ATOM 910 C CA . PHE A 1 117 ? 3.731 -0.897 -0.667 1.00 97.00 117 PHE A CA 1
ATOM 911 C C . PHE A 1 117 ? 3.312 -1.331 -2.084 1.00 97.00 117 PHE A C 1
ATOM 913 O O . PHE A 1 117 ? 2.663 -2.359 -2.252 1.00 97.00 117 PHE A O 1
ATOM 920 N N . ILE A 1 118 ? 3.677 -0.570 -3.119 1.00 97.50 118 ILE A N 1
ATOM 921 C CA . ILE A 1 1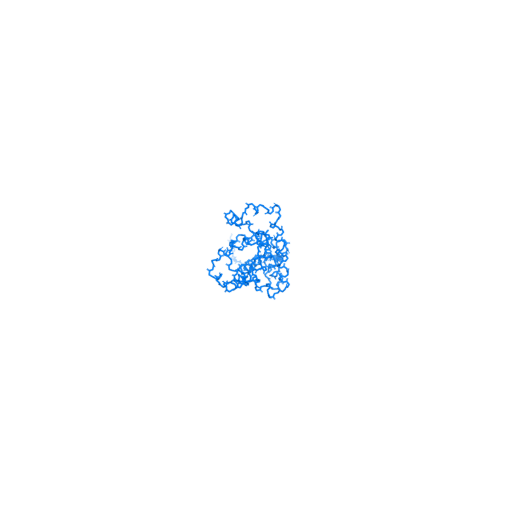18 ? 3.306 -0.862 -4.516 1.00 97.50 118 ILE A CA 1
ATOM 922 C C . ILE A 1 118 ? 4.339 -1.716 -5.258 1.00 97.50 118 ILE A C 1
ATOM 924 O O . ILE A 1 118 ? 4.080 -2.111 -6.396 1.00 97.50 118 ILE A O 1
ATOM 928 N N . ARG A 1 119 ? 5.494 -2.006 -4.644 1.00 97.88 119 ARG A N 1
ATOM 929 C CA . ARG A 1 119 ? 6.643 -2.664 -5.287 1.00 97.88 119 ARG A CA 1
ATOM 930 C C . ARG A 1 119 ? 6.245 -3.947 -6.003 1.00 97.88 119 ARG A C 1
ATOM 932 O O . ARG A 1 119 ? 6.439 -4.056 -7.214 1.00 97.88 119 ARG A O 1
ATOM 939 N N . GLN A 1 120 ? 5.630 -4.886 -5.284 1.00 97.81 120 GLN A N 1
ATOM 940 C CA . GLN A 1 120 ? 5.222 -6.152 -5.883 1.00 97.81 120 GLN A CA 1
ATOM 941 C C . GLN A 1 120 ? 4.207 -5.971 -7.020 1.00 97.81 120 GLN A C 1
ATOM 943 O O . GLN A 1 120 ? 4.286 -6.682 -8.019 1.00 97.81 120 GLN A O 1
ATOM 948 N N . ARG A 1 121 ? 3.294 -4.995 -6.926 1.00 97.44 121 ARG A N 1
ATOM 949 C CA . ARG A 1 121 ? 2.322 -4.727 -7.997 1.00 97.44 121 ARG A CA 1
ATOM 950 C C . ARG A 1 121 ? 3.005 -4.262 -9.282 1.00 97.44 121 ARG A C 1
ATOM 952 O O . ARG A 1 121 ? 2.671 -4.752 -10.355 1.00 97.44 121 ARG A O 1
ATOM 959 N N . ILE A 1 122 ? 3.989 -3.370 -9.172 1.00 97.00 122 ILE A N 1
ATOM 960 C CA . ILE A 1 122 ? 4.758 -2.888 -10.327 1.00 97.00 122 ILE A CA 1
ATOM 961 C C . ILE A 1 122 ? 5.565 -4.031 -10.960 1.00 97.00 122 ILE A C 1
ATOM 963 O O . ILE A 1 122 ? 5.625 -4.130 -12.184 1.00 97.00 122 ILE A O 1
ATOM 967 N N . LYS A 1 123 ? 6.149 -4.920 -10.148 1.00 96.19 123 LYS A N 1
ATOM 968 C CA . LYS A 1 123 ? 6.891 -6.094 -10.638 1.00 96.19 123 LYS A CA 1
ATOM 969 C C . LYS A 1 123 ? 5.992 -7.053 -11.412 1.00 96.19 123 LYS A C 1
ATOM 971 O O . LYS A 1 123 ? 6.357 -7.471 -12.508 1.00 96.19 123 LYS A O 1
ATOM 976 N N . ASP A 1 124 ? 4.810 -7.349 -10.880 1.00 94.94 124 ASP A N 1
ATOM 977 C CA . ASP A 1 124 ? 3.811 -8.175 -11.560 1.00 94.94 124 ASP A CA 1
ATOM 978 C C . ASP A 1 124 ? 3.345 -7.535 -12.873 1.00 94.94 124 ASP A C 1
ATOM 980 O O . ASP A 1 124 ? 3.280 -8.213 -13.899 1.00 94.94 124 ASP A O 1
ATOM 984 N N . PHE A 1 125 ? 3.094 -6.220 -12.872 1.00 94.44 125 PHE A N 1
ATOM 985 C CA . PHE A 1 125 ? 2.746 -5.477 -14.083 1.00 94.44 125 PHE A CA 1
ATOM 986 C C . PHE A 1 125 ? 3.858 -5.564 -15.142 1.00 94.44 125 PHE A C 1
ATOM 988 O O . PHE A 1 125 ? 3.593 -5.842 -16.312 1.00 94.44 125 PHE A O 1
ATOM 995 N N . ALA A 1 126 ? 5.116 -5.373 -14.741 1.00 92.00 126 ALA A N 1
ATOM 996 C CA . ALA A 1 126 ? 6.270 -5.446 -15.637 1.00 92.00 126 ALA A CA 1
ATOM 997 C C . ALA A 1 126 ? 6.535 -6.867 -16.175 1.00 92.00 126 ALA A C 1
ATOM 999 O O . ALA A 1 126 ? 7.149 -7.021 -17.230 1.00 92.00 126 ALA A O 1
ATOM 1000 N N . ALA A 1 127 ? 6.064 -7.905 -15.477 1.00 90.62 127 ALA A N 1
ATOM 1001 C CA . ALA A 1 127 ? 6.180 -9.300 -15.896 1.00 90.62 127 ALA A CA 1
ATOM 1002 C C . ALA A 1 127 ? 5.109 -9.736 -16.917 1.00 90.62 127 ALA A C 1
ATOM 1004 O O . ALA A 1 127 ? 5.192 -10.846 -17.460 1.00 90.62 127 ALA A O 1
ATOM 1005 N N . LEU A 1 128 ? 4.106 -8.894 -17.198 1.00 87.62 128 LEU A N 1
ATOM 1006 C CA . LEU A 1 128 ? 3.113 -9.160 -18.240 1.00 87.62 128 LEU A CA 1
ATOM 1007 C C . LEU A 1 128 ? 3.802 -9.332 -19.604 1.00 87.62 128 LEU A C 1
ATOM 1009 O O . LEU A 1 128 ? 4.856 -8.768 -19.865 1.00 87.62 128 LEU A O 1
ATOM 1013 N N . ARG A 1 129 ? 3.233 -10.145 -20.502 1.00 72.19 129 ARG A N 1
ATOM 1014 C CA . ARG A 1 129 ? 3.869 -10.429 -21.808 1.00 72.19 129 ARG A CA 1
ATOM 1015 C C . ARG A 1 129 ? 3.695 -9.303 -22.829 1.00 72.19 129 ARG A C 1
ATOM 1017 O O . ARG A 1 129 ? 4.572 -9.111 -23.668 1.00 72.19 129 ARG A O 1
ATOM 1024 N N . ASP A 1 130 ? 2.598 -8.558 -22.728 1.00 78.56 130 ASP A N 1
ATOM 1025 C CA . ASP A 1 130 ? 2.189 -7.531 -23.687 1.00 78.56 130 ASP A CA 1
ATOM 1026 C C . ASP A 1 130 ? 2.187 -6.139 -23.038 1.00 78.56 130 ASP A C 1
ATOM 1028 O O . ASP A 1 130 ? 1.138 -5.524 -22.860 1.00 78.56 130 ASP A O 1
ATOM 1032 N N . PHE A 1 131 ? 3.367 -5.632 -22.666 1.00 78.44 131 PHE A N 1
ATOM 1033 C CA . PHE A 1 131 ? 3.517 -4.271 -22.133 1.00 78.44 131 PHE A CA 1
ATOM 1034 C C . PHE A 1 131 ? 4.118 -3.293 -23.159 1.00 78.44 131 PHE A C 1
ATOM 1036 O O . PHE A 1 131 ? 4.856 -3.698 -24.070 1.00 78.44 131 PHE A O 1
ATOM 1043 N N . PRO A 1 132 ? 3.843 -1.980 -23.025 1.00 79.81 132 PRO A N 1
ATOM 1044 C CA . PRO A 1 132 ? 4.435 -0.967 -23.888 1.00 79.81 132 PRO A CA 1
ATOM 1045 C C . PRO A 1 132 ? 5.962 -0.928 -23.763 1.00 79.81 132 PRO A C 1
ATOM 1047 O O . PRO A 1 132 ? 6.510 -0.771 -22.677 1.00 79.81 132 PRO A O 1
ATOM 1050 N N . LYS A 1 133 ? 6.663 -0.992 -24.900 1.00 79.12 133 LYS A N 1
ATOM 1051 C CA . LYS A 1 133 ? 8.134 -0.865 -24.951 1.00 79.12 133 LYS A CA 1
ATOM 1052 C C . LYS A 1 133 ? 8.616 0.585 -24.919 1.00 79.12 133 LYS A C 1
ATOM 1054 O O . LYS A 1 133 ? 9.809 0.834 -24.785 1.00 79.12 133 LYS A O 1
ATOM 1059 N N . GLU A 1 134 ? 7.716 1.549 -25.102 1.00 88.31 134 GLU A N 1
ATOM 1060 C CA . GLU A 1 134 ? 8.061 2.962 -24.990 1.00 88.31 134 GLU A CA 1
ATOM 1061 C C . GLU A 1 134 ? 8.067 3.385 -23.509 1.00 88.31 134 GLU A C 1
ATOM 1063 O O . GLU A 1 134 ? 7.035 3.253 -22.848 1.00 88.31 134 GLU A O 1
ATOM 1068 N N . PRO A 1 135 ? 9.171 3.952 -22.982 1.00 88.56 135 PRO A N 1
ATOM 1069 C CA . PRO A 1 135 ? 9.269 4.308 -21.565 1.00 88.56 135 PRO A CA 1
ATOM 1070 C C . PRO A 1 135 ? 8.223 5.310 -21.059 1.00 88.56 135 PRO A C 1
ATOM 1072 O O . PRO A 1 135 ? 7.915 5.299 -19.870 1.00 88.56 135 PRO A O 1
ATOM 1075 N N . ALA A 1 136 ? 7.706 6.201 -21.912 1.00 90.19 136 ALA A N 1
ATOM 1076 C CA . ALA A 1 136 ? 6.690 7.176 -21.509 1.00 90.19 136 ALA A CA 1
ATOM 1077 C C . ALA A 1 136 ? 5.309 6.520 -21.365 1.00 90.19 136 ALA A C 1
ATOM 1079 O O . ALA A 1 136 ? 4.647 6.694 -20.343 1.00 90.19 136 ALA A O 1
ATOM 1080 N N . THR A 1 137 ? 4.904 5.713 -22.349 1.00 91.62 137 THR A N 1
ATOM 1081 C CA . THR A 1 137 ? 3.658 4.938 -22.284 1.00 91.62 137 THR A CA 1
ATOM 1082 C C . THR A 1 137 ? 3.696 3.929 -21.147 1.00 91.62 137 THR A C 1
ATOM 1084 O O . THR A 1 137 ? 2.733 3.829 -20.402 1.00 91.62 137 THR A O 1
ATOM 1087 N N . PHE A 1 138 ? 4.820 3.234 -20.954 1.00 92.69 138 PHE A N 1
ATOM 1088 C CA . PHE A 1 138 ? 4.975 2.280 -19.858 1.00 92.69 138 PHE A CA 1
ATOM 1089 C C . PHE A 1 138 ? 4.731 2.931 -18.491 1.00 92.69 138 PHE A C 1
ATOM 1091 O O . PHE A 1 138 ? 3.919 2.435 -17.718 1.00 92.69 138 PHE A O 1
ATOM 1098 N N . ARG A 1 139 ? 5.350 4.090 -18.223 1.00 94.44 139 ARG A N 1
ATOM 1099 C CA . ARG A 1 139 ? 5.096 4.864 -16.995 1.00 94.44 139 ARG A CA 1
ATOM 1100 C C . ARG A 1 139 ? 3.631 5.241 -16.834 1.00 94.44 139 ARG A C 1
ATOM 1102 O O . ARG A 1 139 ? 3.105 5.170 -15.732 1.00 94.44 139 ARG A O 1
ATOM 1109 N N . HIS A 1 140 ? 2.983 5.662 -17.918 1.00 94.81 140 HIS A N 1
ATOM 1110 C CA . HIS A 1 140 ? 1.574 6.038 -17.877 1.00 94.81 140 HIS A CA 1
ATOM 1111 C C . HIS A 1 140 ? 0.678 4.857 -17.488 1.00 94.81 140 HIS A C 1
ATOM 1113 O O . HIS A 1 140 ? -0.182 5.006 -16.622 1.00 94.81 140 HIS A O 1
ATOM 1119 N N . GLU A 1 141 ? 0.915 3.688 -18.083 1.00 95.12 141 GLU A N 1
ATOM 1120 C CA . GLU A 1 141 ? 0.154 2.474 -17.783 1.00 95.12 141 GLU A CA 1
ATOM 1121 C C . GLU A 1 141 ? 0.423 1.966 -16.362 1.00 95.12 141 GLU A C 1
ATOM 1123 O O . GLU A 1 141 ? -0.526 1.692 -15.633 1.00 95.12 141 GLU A O 1
ATOM 1128 N N . VAL A 1 142 ? 1.687 1.937 -15.918 1.00 95.88 142 VAL A N 1
ATOM 1129 C CA . VAL A 1 142 ? 2.036 1.588 -14.528 1.00 95.88 142 VAL A CA 1
ATOM 1130 C C . VAL A 1 142 ? 1.357 2.547 -13.553 1.00 95.88 142 VAL A C 1
ATOM 1132 O O . VAL A 1 142 ? 0.763 2.108 -12.573 1.00 95.88 142 VAL A O 1
ATOM 1135 N N . PHE A 1 143 ? 1.387 3.854 -13.829 1.00 96.62 143 PHE A N 1
ATOM 1136 C CA . PHE A 1 143 ? 0.726 4.851 -12.991 1.00 96.62 143 PHE A CA 1
ATOM 1137 C C . PHE A 1 143 ? -0.797 4.647 -12.933 1.00 96.62 143 PHE A C 1
ATOM 1139 O O . PHE A 1 143 ? -1.414 4.830 -11.882 1.00 96.62 143 PHE A O 1
ATOM 1146 N N . SER A 1 144 ? -1.419 4.272 -14.053 1.00 96.06 144 SER A N 1
ATOM 1147 C CA . SER A 1 144 ? -2.843 3.926 -14.100 1.00 96.06 144 SER A CA 1
ATOM 1148 C C . SER A 1 144 ? -3.136 2.692 -13.240 1.00 96.06 144 SER A C 1
ATOM 1150 O O . SER A 1 144 ? -4.033 2.721 -12.395 1.00 96.06 144 SER A O 1
ATOM 1152 N N . ASP A 1 145 ? -2.322 1.647 -13.387 1.00 96.69 145 ASP A N 1
ATOM 1153 C CA . ASP A 1 145 ? -2.463 0.382 -12.670 1.00 96.69 145 ASP A CA 1
ATOM 1154 C C . ASP A 1 145 ? -2.337 0.553 -11.149 1.00 96.69 145 ASP A C 1
ATOM 1156 O O . ASP A 1 145 ? -3.219 0.130 -10.400 1.00 96.69 145 ASP A O 1
ATOM 1160 N N . ILE A 1 146 ? -1.314 1.271 -10.673 1.00 97.00 146 ILE A N 1
ATOM 1161 C CA . ILE A 1 146 ? -1.138 1.523 -9.233 1.00 97.00 146 ILE A CA 1
ATOM 1162 C C . ILE A 1 146 ? -2.261 2.395 -8.653 1.00 97.00 146 ILE A C 1
ATOM 1164 O O . ILE A 1 146 ? -2.603 2.257 -7.479 1.00 97.00 146 ILE A O 1
ATOM 1168 N N . ARG A 1 147 ? -2.877 3.281 -9.451 1.00 96.62 147 ARG A N 1
ATOM 1169 C CA . ARG A 1 147 ? -4.049 4.051 -9.006 1.00 96.62 147 ARG A CA 1
ATOM 1170 C C . ARG A 1 147 ? -5.274 3.173 -8.815 1.00 96.62 147 ARG A C 1
ATOM 1172 O O . ARG A 1 147 ? -6.030 3.416 -7.878 1.00 96.62 147 ARG A O 1
ATOM 1179 N N . VAL A 1 148 ? -5.469 2.185 -9.684 1.00 96.69 148 VAL A N 1
ATOM 1180 C CA . VAL A 1 148 ? -6.523 1.180 -9.510 1.00 96.69 148 VAL A CA 1
ATOM 1181 C C . VAL A 1 148 ? -6.221 0.341 -8.272 1.00 96.69 148 VAL A C 1
ATOM 1183 O O . VAL A 1 148 ? -7.073 0.238 -7.395 1.00 96.69 148 VAL A O 1
ATOM 1186 N N . PHE A 1 149 ? -4.983 -0.139 -8.135 1.00 97.88 149 PHE A N 1
ATOM 1187 C CA . PHE A 1 149 ? -4.538 -0.953 -7.002 1.00 97.88 149 PHE A CA 1
ATOM 1188 C C . PHE A 1 149 ? -4.749 -0.284 -5.632 1.00 97.88 149 PHE A C 1
ATOM 1190 O O . PHE A 1 149 ? -5.037 -0.957 -4.644 1.00 97.88 149 PHE A O 1
ATOM 1197 N N . LEU A 1 150 ? -4.627 1.045 -5.573 1.00 96.81 150 LEU A N 1
ATOM 1198 C CA . LEU A 1 150 ? -4.808 1.842 -4.357 1.00 96.81 150 LEU A CA 1
ATOM 1199 C C . LEU A 1 150 ? -6.197 2.481 -4.241 1.00 96.81 150 LEU A C 1
ATOM 1201 O O . LEU A 1 150 ? -6.435 3.255 -3.317 1.00 96.81 150 LEU A O 1
ATOM 1205 N N . SER A 1 151 ? -7.125 2.186 -5.150 1.00 94.06 151 SER A N 1
ATOM 1206 C CA . SER A 1 151 ? -8.522 2.604 -5.014 1.00 94.06 151 SER A CA 1
ATOM 1207 C C . SER A 1 151 ? -9.125 2.021 -3.723 1.00 94.06 151 SER A C 1
ATOM 1209 O O . SER A 1 151 ? -8.772 0.900 -3.361 1.00 94.06 151 SER A O 1
ATOM 1211 N N . PRO A 1 152 ? -10.019 2.731 -3.006 1.00 94.69 152 PRO A N 1
ATOM 1212 C CA . PRO A 1 152 ? -10.565 4.064 -3.279 1.00 94.69 152 PRO A CA 1
ATOM 1213 C C . PRO A 1 152 ? -9.735 5.218 -2.686 1.00 94.69 152 PRO A C 1
ATOM 1215 O O . PRO A 1 152 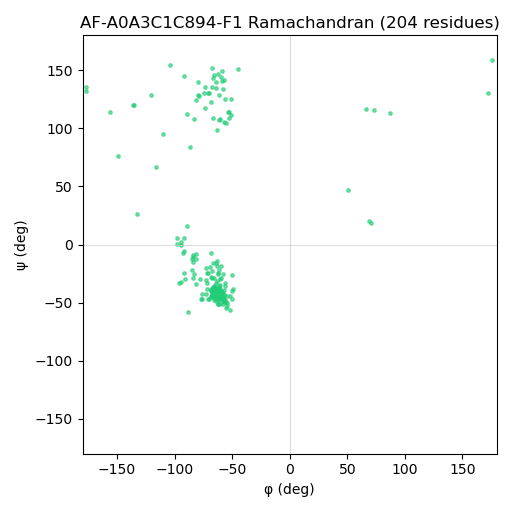? -10.249 6.327 -2.557 1.00 94.69 152 PRO A O 1
ATOM 1218 N N . LEU A 1 153 ? -8.483 4.999 -2.277 1.00 92.81 153 LEU A N 1
ATOM 1219 C CA . LEU A 1 153 ? -7.712 5.995 -1.532 1.00 92.81 153 LEU A CA 1
ATOM 1220 C C . LEU A 1 153 ? -7.438 7.263 -2.355 1.00 92.81 153 LEU A C 1
ATOM 1222 O O . LEU A 1 153 ? -6.982 7.222 -3.500 1.00 92.81 153 LEU A O 1
ATOM 1226 N N . SER A 1 154 ? -7.645 8.425 -1.732 1.00 87.44 154 SER A N 1
ATOM 1227 C CA . SER A 1 154 ? -7.313 9.720 -2.335 1.00 87.44 154 SER A CA 1
ATOM 1228 C C . SER A 1 154 ? -5.856 10.103 -2.056 1.00 87.44 154 SER A C 1
ATOM 1230 O O . SER A 1 154 ? -5.573 10.869 -1.132 1.00 87.44 154 SER A O 1
ATOM 1232 N N . LEU A 1 155 ? -4.931 9.596 -2.876 1.00 85.62 155 LEU A N 1
ATOM 1233 C CA . LEU A 1 155 ? -3.494 9.840 -2.721 1.00 85.62 155 LEU A CA 1
ATOM 1234 C C . LEU A 1 155 ? -2.996 11.062 -3.529 1.00 85.62 155 LEU A C 1
ATOM 1236 O O . LEU A 1 155 ? -3.466 11.306 -4.644 1.00 85.62 155 LEU A O 1
ATOM 1240 N N . PRO A 1 156 ? -2.018 11.833 -3.017 1.00 87.88 156 PRO A N 1
ATOM 1241 C 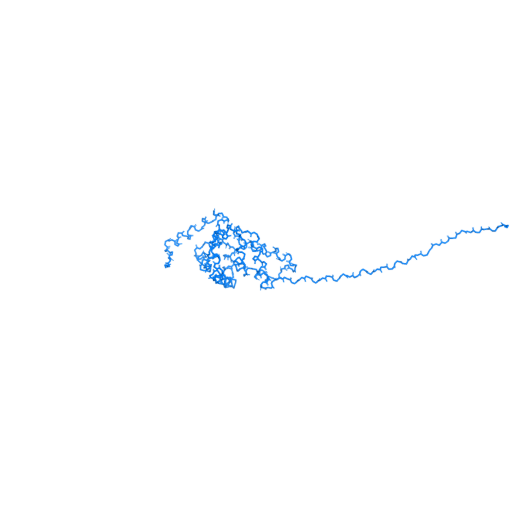CA . PRO A 1 156 ? -1.396 12.929 -3.743 1.00 87.88 156 PRO A CA 1
ATOM 1242 C C . PRO A 1 156 ? -0.566 12.388 -4.906 1.00 87.88 156 PRO A C 1
ATOM 1244 O O . PRO A 1 156 ? 0.367 11.610 -4.721 1.00 87.88 156 PRO A O 1
ATOM 1247 N N . ARG A 1 157 ? -0.896 12.857 -6.113 1.00 90.81 157 ARG A N 1
ATOM 1248 C CA . ARG A 1 157 ? -0.290 12.415 -7.375 1.00 90.81 157 ARG A CA 1
ATOM 1249 C C . ARG A 1 157 ? 1.237 12.424 -7.352 1.00 90.81 157 ARG A C 1
ATOM 1251 O O . ARG A 1 157 ? 1.835 11.436 -7.746 1.00 90.81 157 ARG A O 1
ATOM 1258 N N . VAL A 1 158 ? 1.836 13.514 -6.870 1.00 90.31 158 VAL A N 1
ATOM 1259 C CA . VAL A 1 158 ? 3.299 13.668 -6.859 1.00 90.31 158 VAL A CA 1
ATOM 1260 C C . VAL A 1 158 ? 3.965 12.581 -6.019 1.00 90.31 158 VAL A C 1
ATOM 1262 O O . VAL A 1 158 ? 4.949 12.003 -6.458 1.00 90.31 158 VAL A O 1
ATOM 1265 N N . AL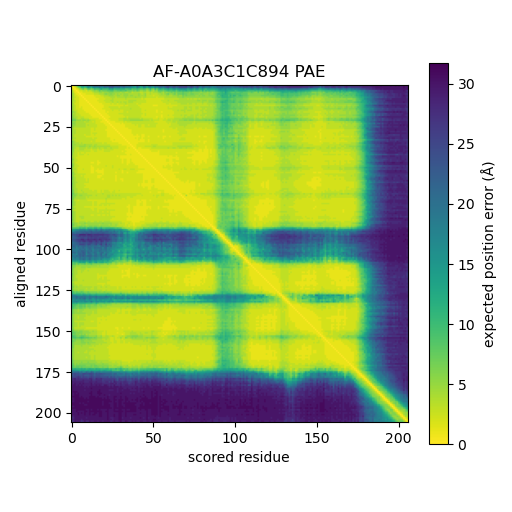A A 1 159 ? 3.386 12.240 -4.865 1.00 90.00 159 ALA A N 1
ATOM 1266 C CA . ALA A 1 159 ? 3.950 11.204 -4.010 1.00 90.00 159 ALA A CA 1
ATOM 1267 C C . ALA A 1 159 ? 3.887 9.815 -4.665 1.00 90.00 159 ALA A C 1
ATOM 1269 O O . ALA A 1 159 ? 4.795 9.000 -4.535 1.00 90.00 159 ALA A O 1
ATOM 1270 N N . LEU A 1 160 ? 2.809 9.553 -5.406 1.00 93.56 160 LEU A N 1
ATOM 1271 C CA . LEU A 1 160 ? 2.639 8.302 -6.134 1.00 93.56 160 LEU A CA 1
ATOM 1272 C C . LEU A 1 160 ? 3.573 8.207 -7.355 1.00 93.56 160 LEU A C 1
ATOM 1274 O O . LEU A 1 160 ? 4.103 7.136 -7.626 1.00 93.56 160 LEU A O 1
ATOM 1278 N N . GLU A 1 161 ? 3.799 9.315 -8.070 1.00 95.25 161 GLU A N 1
ATOM 1279 C CA . GLU A 1 161 ? 4.766 9.382 -9.178 1.00 95.25 161 GLU A CA 1
ATOM 1280 C C . GLU A 1 161 ? 6.204 9.167 -8.680 1.00 95.25 161 GLU A C 1
ATOM 1282 O O . GLU A 1 161 ? 6.934 8.369 -9.262 1.00 95.25 161 GLU A O 1
ATOM 1287 N N . GLU A 1 162 ? 6.596 9.810 -7.577 1.00 94.31 162 GLU A N 1
ATOM 1288 C CA . GLU A 1 162 ? 7.910 9.611 -6.950 1.00 94.31 162 GLU A CA 1
ATOM 1289 C C . GLU A 1 162 ? 8.110 8.161 -6.487 1.00 94.31 162 GLU A C 1
ATOM 1291 O O . GLU A 1 162 ? 9.142 7.557 -6.779 1.00 94.31 162 GLU A O 1
ATOM 1296 N N . ALA A 1 163 ? 7.105 7.578 -5.824 1.00 95.38 163 ALA A N 1
ATOM 1297 C CA . ALA A 1 163 ? 7.129 6.184 -5.388 1.00 95.38 163 ALA A CA 1
ATOM 1298 C C . ALA A 1 163 ? 7.279 5.207 -6.563 1.00 95.38 163 ALA A C 1
ATOM 1300 O O . ALA A 1 163 ? 8.060 4.258 -6.500 1.00 95.38 163 ALA A O 1
ATOM 1301 N N . MET A 1 164 ? 6.540 5.449 -7.649 1.00 96.69 164 MET A N 1
ATOM 1302 C CA . MET A 1 164 ? 6.623 4.651 -8.868 1.00 96.69 164 MET A CA 1
ATOM 1303 C C . MET A 1 164 ? 8.020 4.733 -9.487 1.00 96.69 164 MET A C 1
ATOM 1305 O O . MET A 1 164 ? 8.613 3.695 -9.771 1.00 96.69 164 MET A O 1
ATOM 1309 N N . GLU A 1 165 ? 8.563 5.938 -9.688 1.00 96.12 165 GLU A N 1
ATOM 1310 C CA . GLU A 1 165 ? 9.901 6.097 -10.276 1.00 96.12 165 GLU A CA 1
ATOM 1311 C C . GLU A 1 165 ? 10.983 5.447 -9.410 1.00 96.12 165 GLU A C 1
ATOM 1313 O O . GLU A 1 165 ? 11.893 4.829 -9.961 1.00 96.12 165 GLU A O 1
ATOM 1318 N N . GLN A 1 166 ? 10.862 5.517 -8.080 1.00 95.00 166 GLN A N 1
ATOM 1319 C CA . GLN A 1 166 ? 11.777 4.834 -7.169 1.00 95.00 166 GLN A CA 1
ATOM 1320 C C . GLN A 1 166 ? 11.798 3.319 -7.433 1.00 95.00 166 GLN A C 1
ATOM 1322 O O . GLN A 1 166 ? 12.865 2.750 -7.655 1.00 95.00 166 GLN A O 1
ATOM 1327 N N . VAL A 1 167 ? 10.630 2.668 -7.476 1.00 97.00 167 VAL A N 1
ATOM 1328 C CA . VAL A 1 167 ? 10.545 1.218 -7.733 1.00 97.00 167 VAL A CA 1
ATOM 1329 C C . VAL A 1 167 ? 11.083 0.865 -9.119 1.00 97.00 167 VAL A C 1
ATOM 1331 O O . VAL A 1 167 ? 11.844 -0.089 -9.259 1.00 97.00 167 VAL A O 1
ATOM 1334 N N . LEU A 1 168 ? 10.713 1.636 -10.146 1.00 95.44 168 LEU A N 1
ATOM 1335 C CA . LEU A 1 168 ? 11.151 1.382 -11.520 1.00 95.44 168 LEU A CA 1
ATOM 1336 C C . LEU A 1 168 ? 12.674 1.447 -11.676 1.00 95.44 168 LEU A C 1
ATOM 1338 O O . LEU A 1 168 ? 13.230 0.695 -12.477 1.00 95.44 168 LEU A O 1
ATOM 1342 N N . GLN A 1 169 ? 13.336 2.338 -10.935 1.00 94.25 169 GLN A N 1
ATOM 1343 C CA . GLN A 1 169 ? 14.791 2.481 -10.941 1.00 94.25 169 GLN A CA 1
ATOM 1344 C C . GLN A 1 169 ? 15.486 1.388 -10.127 1.00 94.25 169 GLN A C 1
ATOM 1346 O O . GLN A 1 169 ? 16.448 0.798 -10.609 1.00 94.25 169 GLN A O 1
ATOM 1351 N N . GLU A 1 170 ? 15.015 1.112 -8.909 1.00 94.38 170 GLU A N 1
ATOM 1352 C CA . GLU A 1 170 ? 15.643 0.134 -8.010 1.00 94.38 170 GLU A CA 1
ATOM 1353 C C . GLU A 1 170 ? 15.557 -1.303 -8.539 1.00 94.38 170 GLU A C 1
ATOM 1355 O O . GLU A 1 170 ? 16.484 -2.087 -8.349 1.00 94.38 170 GLU A O 1
ATOM 1360 N N . GLU A 1 171 ? 14.455 -1.646 -9.206 1.00 93.75 171 GLU A N 1
ATOM 1361 C CA . GLU A 1 171 ? 14.216 -2.985 -9.755 1.00 93.75 171 GLU A CA 1
ATOM 1362 C C . GLU A 1 171 ? 14.644 -3.110 -11.235 1.00 93.75 171 GLU A C 1
ATOM 1364 O O . GLU A 1 171 ? 14.451 -4.168 -11.829 1.00 93.75 171 GLU A O 1
ATOM 1369 N N . ASP A 1 172 ? 15.200 -2.047 -11.836 1.00 92.25 172 ASP A N 1
ATOM 1370 C CA . ASP A 1 172 ? 15.598 -1.972 -13.255 1.00 92.25 172 ASP A CA 1
ATOM 1371 C C . ASP A 1 172 ? 14.479 -2.405 -14.232 1.00 92.25 172 ASP A C 1
ATOM 1373 O O . ASP A 1 172 ? 14.670 -3.204 -15.149 1.00 92.25 172 ASP A O 1
ATOM 1377 N N . LEU A 1 173 ? 13.261 -1.887 -14.021 1.00 91.00 173 LEU A N 1
ATOM 1378 C CA . LEU A 1 173 ? 12.051 -2.313 -14.748 1.00 91.00 173 LEU A CA 1
ATOM 1379 C C . LEU A 1 173 ? 11.715 -1.448 -15.968 1.00 91.00 173 LEU A C 1
ATOM 1381 O O . LEU A 1 173 ? 10.709 -1.682 -16.642 1.00 91.00 173 LEU A O 1
ATOM 1385 N N . LEU A 1 174 ? 12.511 -0.417 -16.260 1.00 85.25 174 LEU A N 1
ATOM 1386 C CA . LEU A 1 174 ? 12.241 0.451 -17.402 1.00 85.25 174 LEU A CA 1
ATOM 1387 C C . LEU A 1 174 ? 12.518 -0.282 -18.725 1.00 85.25 174 LEU A C 1
ATOM 1389 O O . LEU A 1 174 ? 13.613 -0.813 -18.920 1.00 85.25 174 LEU A O 1
ATOM 1393 N N . PRO A 1 175 ? 11.579 -0.263 -19.691 1.00 80.69 175 PRO A N 1
ATOM 1394 C CA . PRO A 1 175 ? 11.818 -0.882 -20.983 1.00 80.69 175 PRO A CA 1
ATOM 1395 C C . PRO A 1 175 ? 12.961 -0.178 -21.719 1.00 80.69 175 PRO A C 1
ATOM 1397 O O . PRO A 1 175 ? 13.058 1.054 -21.731 1.00 80.69 175 PRO A O 1
ATOM 1400 N N . ALA A 1 176 ? 13.813 -0.965 -22.382 1.00 74.25 176 ALA A N 1
ATOM 1401 C CA . ALA A 1 176 ? 14.888 -0.422 -23.200 1.00 74.25 176 ALA A CA 1
ATOM 1402 C C . ALA A 1 176 ? 14.310 0.505 -24.287 1.00 74.25 176 ALA A C 1
ATOM 1404 O O . ALA A 1 176 ? 13.350 0.128 -24.970 1.00 74.25 176 ALA A O 1
ATOM 1405 N N . PRO A 1 177 ? 14.890 1.703 -24.493 1.00 67.69 177 PRO A N 1
ATOM 1406 C CA . PRO A 1 177 ? 14.389 2.628 -25.494 1.00 67.69 177 PRO A CA 1
ATOM 1407 C C . PRO A 1 177 ? 14.420 1.969 -26.881 1.00 67.69 177 PRO A C 1
ATOM 1409 O O . PRO A 1 177 ? 15.385 1.268 -27.210 1.00 67.69 177 PRO A O 1
ATOM 1412 N N . PRO A 1 178 ? 13.396 2.194 -27.725 1.00 62.41 178 PRO A N 1
ATOM 1413 C CA . PRO A 1 178 ? 13.354 1.597 -29.050 1.00 62.41 178 PRO A CA 1
ATOM 1414 C C . PRO A 1 178 ? 14.607 1.996 -29.845 1.00 62.41 178 PRO A C 1
ATOM 1416 O O . PRO A 1 178 ? 15.058 3.147 -29.754 1.00 62.41 178 PRO A O 1
ATOM 1419 N N . PRO A 1 179 ? 15.186 1.079 -30.644 1.00 63.28 179 PRO A N 1
ATOM 1420 C CA . PRO A 1 179 ? 16.382 1.381 -31.414 1.00 63.28 179 PRO A CA 1
ATOM 1421 C C . PRO A 1 179 ? 16.110 2.591 -32.306 1.00 63.28 179 PRO A C 1
ATOM 1423 O O . PRO A 1 179 ? 15.150 2.604 -33.084 1.00 63.28 179 PRO A O 1
ATOM 1426 N N . LYS A 1 180 ? 16.954 3.627 -32.191 1.00 61.44 180 LYS A N 1
ATOM 1427 C CA . LYS A 1 180 ? 16.853 4.830 -33.025 1.00 61.44 180 LYS A CA 1
ATOM 1428 C C . LYS A 1 180 ? 16.818 4.386 -34.485 1.00 61.44 180 LYS A C 1
ATOM 1430 O O . LYS A 1 180 ? 17.806 3.849 -34.988 1.00 61.44 180 LYS A O 1
ATOM 1435 N N . ARG A 1 181 ? 15.690 4.610 -35.174 1.00 59.38 181 ARG A N 1
ATOM 1436 C CA . ARG A 1 181 ? 15.587 4.399 -36.624 1.00 59.38 181 ARG A CA 1
ATOM 1437 C C . ARG A 1 181 ? 16.749 5.148 -37.271 1.00 59.38 181 ARG A C 1
ATOM 1439 O O . ARG A 1 181 ? 16.785 6.379 -37.234 1.00 59.38 181 ARG A O 1
ATOM 1446 N N . ARG A 1 182 ? 17.719 4.414 -37.832 1.00 52.75 182 ARG A N 1
ATOM 1447 C CA . ARG A 1 182 ? 18.783 5.006 -38.650 1.00 52.75 182 ARG A CA 1
ATOM 1448 C C . ARG A 1 182 ? 18.076 5.81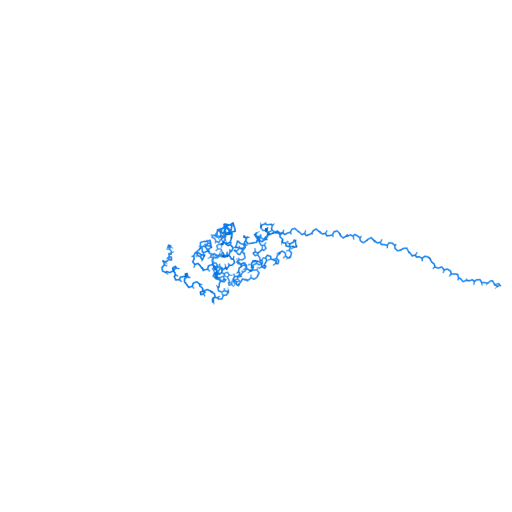7 -39.729 1.00 52.75 182 ARG A C 1
ATOM 1450 O O . ARG A 1 182 ? 17.352 5.241 -40.538 1.00 52.75 182 ARG A O 1
ATOM 1457 N N . LYS A 1 183 ? 18.228 7.146 -39.701 1.00 52.62 183 LYS A N 1
ATOM 1458 C CA . LYS A 1 183 ? 17.734 8.022 -40.766 1.00 52.62 183 LYS A CA 1
ATOM 1459 C C . LYS A 1 183 ? 18.357 7.506 -42.058 1.00 52.62 183 LYS A C 1
ATOM 1461 O O . LYS A 1 183 ? 19.556 7.669 -42.266 1.00 52.62 183 LYS A O 1
ATOM 1466 N N . HIS A 1 184 ? 17.562 6.820 -42.874 1.00 50.19 184 HIS A N 1
ATOM 1467 C CA . HIS A 1 184 ? 17.983 6.378 -44.190 1.00 50.19 184 HIS A CA 1
ATOM 1468 C C . HIS A 1 184 ? 18.321 7.657 -44.954 1.00 50.19 184 HIS A C 1
ATOM 1470 O O . HIS 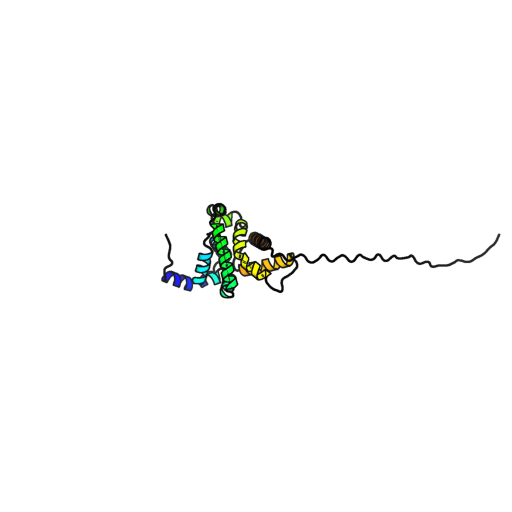A 1 184 ? 17.438 8.483 -45.194 1.00 50.19 184 HIS A O 1
ATOM 1476 N N . GLY A 1 185 ? 19.617 7.888 -45.181 1.00 49.06 185 GLY A N 1
ATOM 1477 C CA . GLY A 1 185 ? 20.112 9.127 -45.762 1.00 49.06 185 GLY A CA 1
ATOM 1478 C C . GLY A 1 185 ? 19.332 9.434 -47.032 1.00 49.06 185 GLY A C 1
ATOM 1479 O O . GLY A 1 185 ? 19.231 8.587 -47.921 1.00 49.06 185 GLY A O 1
ATOM 1480 N N . GLN A 1 186 ? 18.739 10.625 -47.101 1.00 52.97 186 GLN A N 1
ATOM 1481 C CA . GLN A 1 186 ? 18.139 11.115 -48.333 1.00 52.97 186 GLN A CA 1
ATOM 1482 C C . GLN A 1 186 ? 19.232 11.124 -49.402 1.00 52.97 186 GLN A C 1
ATOM 1484 O O . GLN A 1 186 ? 20.143 11.951 -49.388 1.00 52.97 186 GLN A O 1
ATOM 1489 N N . ARG A 1 187 ? 19.159 10.157 -50.317 1.00 49.59 187 ARG A N 1
ATOM 1490 C CA . ARG A 1 187 ? 19.999 10.078 -51.506 1.00 49.59 187 ARG A CA 1
ATOM 1491 C C . ARG A 1 187 ? 19.671 11.319 -52.338 1.00 49.59 187 ARG A C 1
ATOM 1493 O O . ARG A 1 187 ? 18.635 11.352 -52.999 1.00 49.59 187 ARG A O 1
ATOM 1500 N N . LYS A 1 188 ? 20.501 12.368 -52.242 1.00 49.12 188 LYS A N 1
ATOM 1501 C CA . LYS A 1 188 ? 20.392 13.575 -53.075 1.00 49.12 188 LYS A CA 1
ATOM 1502 C C . LYS A 1 188 ? 20.352 13.128 -54.539 1.00 49.12 188 LYS A C 1
ATOM 1504 O O . LYS A 1 188 ? 21.347 12.637 -55.067 1.00 49.12 188 LYS A O 1
ATOM 1509 N N . LYS A 1 189 ? 19.185 13.249 -55.179 1.00 49.31 189 LYS A N 1
ATOM 1510 C CA . LYS A 1 189 ? 19.048 13.104 -56.630 1.00 49.31 189 LYS A CA 1
ATOM 1511 C C . LYS A 1 189 ? 19.802 14.274 -57.262 1.00 49.31 189 LYS A C 1
ATOM 1513 O O . LYS A 1 189 ? 19.359 15.412 -57.151 1.00 49.31 189 LYS A O 1
ATOM 1518 N N . ASN A 1 190 ? 20.942 13.991 -57.889 1.00 43.88 190 ASN A N 1
ATOM 1519 C CA . ASN A 1 190 ? 21.605 14.931 -58.789 1.00 43.88 190 ASN A CA 1
ATOM 1520 C C . ASN A 1 190 ? 20.651 15.228 -59.951 1.00 43.88 190 ASN A C 1
ATOM 1522 O O . ASN A 1 190 ? 20.430 14.374 -60.809 1.00 43.88 190 ASN A O 1
ATOM 1526 N N . ILE A 1 191 ? 20.074 16.425 -59.962 1.00 49.03 191 ILE A N 1
ATOM 1527 C CA . ILE A 1 191 ? 19.344 16.957 -61.110 1.00 49.03 191 ILE A CA 1
ATOM 1528 C C . ILE A 1 191 ? 20.401 17.551 -62.048 1.00 49.03 191 ILE A C 1
ATOM 1530 O O . ILE A 1 191 ? 21.014 18.566 -61.727 1.00 49.03 191 ILE A O 1
ATOM 1534 N N . LYS A 1 192 ? 20.655 16.893 -63.186 1.00 52.62 192 LYS A N 1
ATOM 1535 C CA . LYS A 1 192 ? 21.375 17.499 -64.318 1.00 52.62 192 LYS A CA 1
ATOM 1536 C C . LYS A 1 192 ? 20.426 18.486 -65.017 1.00 52.62 192 LYS A C 1
ATOM 1538 O O . LYS A 1 192 ? 19.312 18.069 -65.337 1.00 52.62 192 LYS A O 1
ATOM 1543 N N . PRO A 1 193 ? 20.823 19.740 -65.294 1.00 45.03 193 PRO A N 1
ATOM 1544 C CA . PRO A 1 193 ? 20.041 20.604 -66.165 1.00 45.03 193 PRO A CA 1
ATOM 1545 C C . PRO A 1 193 ? 20.124 20.102 -67.613 1.00 45.03 193 PRO A C 1
ATOM 1547 O O . PRO A 1 193 ? 21.195 19.777 -68.127 1.00 45.03 193 PRO A O 1
ATOM 1550 N N . ARG A 1 194 ? 18.941 19.988 -68.216 1.00 41.19 194 ARG A N 1
ATOM 1551 C CA . ARG A 1 194 ? 18.648 19.525 -69.571 1.00 41.19 194 ARG A CA 1
ATOM 1552 C C . ARG A 1 194 ? 18.938 20.649 -70.568 1.00 41.19 194 ARG A C 1
ATOM 1554 O O . ARG A 1 194 ? 18.465 21.766 -70.398 1.00 41.19 194 ARG A O 1
ATOM 1561 N N . THR A 1 195 ? 19.734 20.325 -71.577 1.00 45.78 195 THR A N 1
ATOM 1562 C CA . THR A 1 195 ? 20.013 21.128 -72.770 1.00 45.78 195 THR A CA 1
ATOM 1563 C C . THR A 1 195 ? 18.857 20.974 -73.761 1.00 45.78 195 THR A C 1
ATOM 1565 O O . THR A 1 195 ? 18.494 19.841 -74.049 1.00 45.78 195 THR A O 1
ATOM 1568 N N . GLU A 1 196 ? 18.301 22.079 -74.260 1.00 42.81 196 GLU A N 1
ATOM 1569 C CA . GLU A 1 196 ? 17.388 22.211 -75.419 1.00 42.81 196 GLU A CA 1
ATOM 1570 C C . GLU A 1 196 ? 17.125 23.731 -75.578 1.00 42.81 196 GLU A C 1
ATOM 1572 O O . GLU A 1 196 ? 16.867 24.385 -74.574 1.00 42.81 196 GLU A O 1
ATOM 1577 N N . SER A 1 197 ? 17.137 24.419 -76.724 1.00 42.44 197 SER A N 1
ATOM 1578 C CA . SER A 1 197 ? 17.615 24.200 -78.099 1.00 42.44 197 SER A CA 1
ATOM 1579 C C . SER A 1 197 ? 17.169 25.419 -78.943 1.00 42.44 197 SER A C 1
ATOM 1581 O O . SER A 1 197 ? 16.173 26.047 -78.605 1.00 42.44 197 SER A O 1
ATOM 1583 N N . MET A 1 198 ? 17.856 25.648 -80.073 1.00 39.91 198 MET A N 1
ATOM 1584 C CA . MET A 1 198 ? 17.403 26.323 -81.314 1.00 39.91 198 MET A CA 1
ATOM 1585 C C . MET A 1 198 ? 17.209 27.856 -81.320 1.00 39.91 198 MET A C 1
ATOM 1587 O O . MET A 1 198 ? 16.475 28.412 -80.519 1.00 39.91 198 MET A O 1
ATOM 1591 N N . HIS A 1 199 ? 17.993 28.605 -82.108 1.00 39.38 199 HIS A N 1
ATOM 1592 C CA . HIS A 1 199 ? 17.979 28.824 -83.578 1.00 39.38 199 HIS A CA 1
ATOM 1593 C C . HIS A 1 199 ? 17.036 29.967 -83.996 1.00 39.38 199 HIS A C 1
ATOM 1595 O O . HIS A 1 199 ? 15.820 29.846 -83.896 1.00 39.38 199 HIS A O 1
ATOM 1601 N N . LEU A 1 200 ? 17.626 31.048 -84.511 1.00 40.09 200 LEU A N 1
ATOM 1602 C CA . LEU A 1 200 ? 16.987 32.036 -85.377 1.00 40.09 200 LEU A CA 1
ATOM 1603 C C . LEU A 1 200 ? 17.967 32.310 -86.526 1.00 40.09 200 LEU A C 1
ATOM 1605 O O . LEU A 1 200 ? 19.124 32.661 -86.297 1.00 40.09 200 LEU A O 1
ATOM 1609 N N . GLU A 1 201 ? 17.492 32.027 -87.735 1.00 40.66 201 GLU A N 1
ATOM 1610 C CA . GLU A 1 201 ? 18.172 32.121 -89.028 1.00 40.66 201 GLU A CA 1
ATOM 1611 C C . GLU A 1 201 ? 18.487 33.578 -89.436 1.00 40.66 201 GLU A C 1
ATOM 1613 O O . GLU A 1 201 ? 17.708 34.486 -89.166 1.00 40.66 201 GLU A O 1
ATOM 1618 N N . VAL A 1 202 ? 19.707 33.817 -89.940 1.00 45.50 202 VAL A N 1
ATOM 1619 C CA . VAL A 1 202 ? 20.110 34.172 -91.329 1.00 45.50 202 VAL A CA 1
ATOM 1620 C C . VAL A 1 202 ? 19.644 35.539 -91.861 1.00 45.50 202 VAL A C 1
ATOM 1622 O O . VAL A 1 202 ? 18.466 35.733 -92.143 1.00 45.50 202 VAL A O 1
ATOM 1625 N N . SER A 1 203 ? 20.605 36.425 -92.166 1.00 40.66 203 SER A N 1
ATOM 1626 C CA . SER A 1 203 ? 20.871 36.935 -93.535 1.00 40.66 203 SER A CA 1
ATOM 1627 C C . SER A 1 203 ? 21.893 38.080 -93.543 1.00 40.66 203 SER A C 1
ATOM 1629 O O . SER A 1 203 ? 21.760 39.050 -92.801 1.00 40.66 203 SER A O 1
ATOM 1631 N N . ASP A 1 204 ? 22.885 37.946 -94.424 1.00 45.31 204 ASP A N 1
ATOM 1632 C CA . ASP A 1 204 ? 23.875 38.951 -94.823 1.00 45.31 204 ASP A CA 1
ATOM 1633 C C . ASP A 1 204 ? 23.242 40.182 -95.499 1.00 45.31 204 ASP A C 1
ATOM 1635 O O . ASP A 1 204 ? 22.296 40.030 -96.272 1.00 45.31 204 ASP A O 1
ATOM 1639 N N . ALA A 1 205 ? 23.829 41.371 -95.296 1.00 41.34 205 ALA A N 1
ATOM 1640 C CA . ALA A 1 205 ? 24.106 42.361 -96.352 1.00 41.34 205 ALA A CA 1
ATOM 1641 C C . ALA A 1 205 ? 24.860 43.598 -95.809 1.00 41.34 205 ALA A C 1
ATOM 1643 O O . ALA A 1 205 ? 24.400 44.236 -94.862 1.00 41.34 205 ALA A O 1
ATOM 1644 N N . ASN A 1 206 ? 25.921 43.957 -96.548 1.00 37.78 206 ASN A N 1
ATOM 1645 C CA . ASN A 1 206 ? 26.802 45.143 -96.517 1.00 37.78 206 ASN A CA 1
ATOM 1646 C C . ASN A 1 206 ? 27.948 45.208 -95.501 1.00 37.78 206 ASN A C 1
ATOM 1648 O O . ASN A 1 206 ? 27.703 45.432 -94.298 1.00 37.78 206 ASN A O 1
#

Solvent-accessible surface area (backbone atoms only — not comparable to full-atom values): 11911 Å² total; per-residue (Å²): 137,87,86,75,86,49,71,71,56,51,52,49,49,44,71,51,32,72,61,52,74,78,53,54,38,57,60,54,29,54,54,49,48,39,43,56,59,64,32,47,32,47,64,48,54,53,46,30,49,75,40,58,38,26,59,66,62,25,38,48,49,43,50,45,47,74,72,31,65,68,56,30,57,48,41,49,50,37,30,48,53,40,18,52,48,36,67,30,79,79,40,33,63,51,70,75,33,46,60,68,46,38,67,68,73,45,59,56,74,48,12,71,55,47,20,37,69,45,36,53,58,54,52,56,59,68,66,48,91,88,64,63,52,48,55,68,59,33,51,52,51,52,55,52,50,54,51,55,44,44,28,67,40,57,70,63,64,68,18,53,52,53,11,48,53,50,41,37,60,77,67,67,64,68,46,70,72,72,80,78,76,74,76,76,73,82,76,79,77,83,79,75,87,82,89,84,80,86,91,82,86,86,84,90,87,136